Protein AF-A0A925M571-F1 (afdb_monomer)

Radius of gyration: 32.22 Å; Cα contacts (8 Å, |Δi|>4): 352; chains: 1; bounding box: 108×72×98 Å

Structure (mmCIF, N/CA/C/O backbone):
data_AF-A0A925M571-F1
#
_entry.id   AF-A0A925M571-F1
#
loop_
_atom_site.group_PDB
_atom_site.id
_atom_site.type_symbol
_atom_site.label_atom_id
_atom_site.label_alt_id
_atom_site.label_comp_id
_atom_site.label_asym_id
_atom_site.label_entity_id
_atom_site.label_seq_id
_atom_site.pdbx_PDB_ins_code
_atom_site.Cartn_x
_atom_site.Cartn_y
_atom_site.Cartn_z
_atom_site.occupancy
_atom_site.B_iso_or_equiv
_atom_site.auth_seq_id
_atom_site.auth_comp_id
_atom_site.auth_asym_id
_atom_site.auth_atom_id
_atom_site.pdbx_PDB_model_num
ATOM 1 N N . MET A 1 1 ? -62.758 23.296 65.780 1.00 39.84 1 MET A N 1
ATOM 2 C CA . MET A 1 1 ? -61.300 23.558 65.790 1.00 39.84 1 MET A CA 1
ATOM 3 C C . MET A 1 1 ? -61.035 24.439 64.575 1.00 39.84 1 MET A C 1
ATOM 5 O O . MET A 1 1 ? -61.397 24.004 63.494 1.00 39.84 1 MET A O 1
ATOM 9 N N . ARG A 1 2 ? -60.870 25.764 64.746 1.00 38.25 2 ARG A N 1
ATOM 10 C CA . ARG A 1 2 ? -59.582 26.498 64.903 1.00 38.25 2 ARG A CA 1
ATOM 11 C C . ARG A 1 2 ? -58.605 26.182 63.759 1.00 38.25 2 ARG A C 1
ATOM 13 O O . ARG A 1 2 ? -58.394 25.007 63.513 1.00 38.25 2 ARG A O 1
ATOM 20 N N . GLU A 1 3 ? -57.915 27.096 63.084 1.00 39.59 3 GLU A N 1
ATOM 21 C CA . GLU A 1 3 ? -57.846 28.565 62.997 1.00 39.59 3 GLU A CA 1
ATOM 22 C C . GLU A 1 3 ? -56.820 28.871 61.869 1.00 39.59 3 GLU A C 1
ATOM 24 O O . GLU A 1 3 ? -56.147 27.968 61.374 1.00 39.59 3 GLU A O 1
ATOM 29 N N . SER A 1 4 ? -56.743 30.128 61.446 1.00 46.09 4 SER A N 1
ATOM 30 C CA . SER A 1 4 ? -56.110 30.691 60.238 1.00 46.09 4 SER A CA 1
ATOM 31 C C . SER A 1 4 ? -54.576 30.892 60.283 1.00 46.09 4 SER A C 1
ATOM 33 O O . SER A 1 4 ? -54.045 31.078 61.370 1.00 46.09 4 SER A O 1
ATOM 35 N N . ALA A 1 5 ? -53.913 30.997 59.109 1.00 41.88 5 ALA A N 1
ATOM 36 C CA . ALA A 1 5 ? -52.842 31.969 58.717 1.00 41.88 5 ALA A CA 1
ATOM 37 C C . ALA A 1 5 ? -52.109 31.486 57.425 1.00 41.88 5 ALA A C 1
ATOM 39 O O . ALA A 1 5 ? -51.649 30.353 57.389 1.00 41.88 5 ALA A O 1
ATOM 40 N N . ILE A 1 6 ? -52.173 32.163 56.258 1.00 40.22 6 ILE A N 1
ATOM 41 C CA . ILE A 1 6 ? -51.336 33.299 55.758 1.00 40.22 6 ILE A CA 1
ATOM 42 C C . ILE A 1 6 ? -49.824 32.950 55.745 1.00 40.22 6 ILE A C 1
ATOM 44 O O . ILE A 1 6 ? -49.303 32.614 56.793 1.00 40.22 6 ILE A O 1
ATOM 48 N N . GLY A 1 7 ? -49.008 33.049 54.682 1.00 34.16 7 GLY A N 1
ATOM 49 C CA . GLY A 1 7 ? -49.133 33.473 53.280 1.00 34.16 7 GLY A CA 1
ATOM 50 C C . GLY A 1 7 ? -47.727 33.661 52.638 1.00 34.16 7 GLY A C 1
ATOM 51 O O . GLY A 1 7 ? -46.806 34.042 53.347 1.00 34.16 7 GLY A O 1
ATOM 52 N N . LYS A 1 8 ? -47.616 33.408 51.315 1.00 37.75 8 LYS A N 1
ATOM 53 C CA . LYS A 1 8 ? -46.764 34.039 50.253 1.00 37.75 8 LYS A CA 1
ATOM 54 C C . LYS A 1 8 ? -45.222 34.145 50.432 1.00 37.75 8 LYS A C 1
ATOM 56 O O . LYS A 1 8 ? -44.756 34.823 51.331 1.00 37.75 8 LYS A O 1
ATOM 61 N N . THR A 1 9 ? -44.398 33.393 49.679 1.00 37.84 9 THR A N 1
ATOM 62 C CA . THR A 1 9 ? -43.793 33.617 48.320 1.00 37.84 9 THR A CA 1
ATOM 63 C C . THR A 1 9 ? -42.698 34.704 48.196 1.00 37.84 9 THR A C 1
ATOM 65 O O . THR A 1 9 ? -42.976 35.857 48.497 1.00 37.84 9 THR A O 1
ATOM 68 N N . GLU A 1 10 ? -41.520 34.263 47.696 1.00 36.28 10 GLU A N 1
ATOM 69 C CA . GLU A 1 10 ? -40.351 34.879 46.977 1.00 36.28 10 GLU A CA 1
ATOM 70 C C . GLU A 1 10 ? -40.492 36.312 46.375 1.00 36.28 10 GLU A C 1
ATOM 72 O O . GLU A 1 10 ? -41.642 36.720 46.207 1.00 36.28 10 GLU A O 1
ATOM 77 N N . PRO A 1 11 ? -39.422 37.074 45.945 1.00 47.38 11 PRO A N 1
ATOM 78 C CA . PRO A 1 11 ? -38.195 36.623 45.220 1.00 47.38 11 PRO A CA 1
ATOM 79 C C . PRO A 1 11 ? -36.867 37.478 45.281 1.00 47.38 11 PRO A C 1
ATOM 81 O O . PRO A 1 11 ? -36.791 38.537 45.889 1.00 47.38 11 PRO A O 1
ATOM 84 N N . GLN A 1 12 ? -35.831 36.974 44.572 1.00 35.06 12 GLN A N 1
ATOM 85 C CA . GLN A 1 12 ? -34.768 37.607 43.727 1.00 35.06 12 GLN A CA 1
ATOM 86 C C . GLN A 1 12 ? -33.816 38.772 44.160 1.00 35.06 12 GLN A C 1
ATOM 88 O O . GLN A 1 12 ? -34.196 39.930 44.237 1.00 35.06 12 GLN A O 1
ATOM 93 N N . SER A 1 13 ? -32.507 38.439 44.099 1.00 34.97 13 SER A N 1
ATOM 94 C CA . SER A 1 13 ? -31.332 39.100 43.453 1.00 34.97 13 SER A CA 1
ATOM 95 C C . SER A 1 13 ? -30.719 40.457 43.905 1.00 34.97 13 SER A C 1
ATOM 97 O O . SER A 1 13 ? -31.398 41.476 43.938 1.00 34.97 13 SER A O 1
ATOM 99 N N . ARG A 1 14 ? -29.362 40.434 43.941 1.00 33.69 14 ARG A N 1
ATOM 100 C CA . ARG A 1 14 ? -28.319 41.441 43.568 1.00 33.69 14 ARG A CA 1
ATOM 101 C C . ARG A 1 14 ? -27.518 42.216 44.651 1.00 33.69 14 ARG A C 1
ATOM 103 O O . ARG A 1 14 ? -28.065 43.049 45.355 1.00 33.69 14 ARG A O 1
ATOM 110 N N . ARG A 1 15 ? -26.183 42.055 44.498 1.00 33.78 15 ARG A N 1
ATOM 111 C CA . ARG A 1 15 ? -25.007 42.952 44.692 1.00 33.78 15 ARG A CA 1
ATOM 112 C C . ARG A 1 15 ? -24.352 43.141 46.075 1.00 33.78 15 ARG A C 1
ATOM 114 O O . ARG A 1 15 ? -24.968 43.656 46.994 1.00 33.78 15 ARG A O 1
ATOM 121 N N . ASP A 1 16 ? -23.062 42.766 46.076 1.00 30.36 16 ASP A N 1
ATOM 122 C CA . ASP A 1 16 ? -21.826 43.473 46.480 1.00 30.36 16 ASP A CA 1
ATOM 123 C C . ASP A 1 16 ? -21.723 44.163 47.851 1.00 30.36 16 ASP A C 1
ATOM 125 O O . ASP A 1 16 ? -22.580 44.966 48.197 1.00 30.36 16 ASP A O 1
ATOM 129 N N . VAL A 1 17 ? -20.600 43.922 48.561 1.00 31.92 17 VAL A N 1
ATOM 130 C CA . VAL A 1 17 ? -19.660 44.936 49.115 1.00 31.92 17 VAL A CA 1
ATOM 131 C C . VAL A 1 17 ? -18.515 44.268 49.926 1.00 31.92 17 VAL A C 1
ATOM 133 O O . VAL A 1 17 ? -18.754 43.479 50.832 1.00 31.92 17 VAL A O 1
ATOM 136 N N . GLU A 1 18 ? -17.284 44.605 49.512 1.00 29.23 18 GLU A N 1
ATOM 137 C CA . GLU A 1 18 ? -16.011 44.881 50.228 1.00 29.23 18 GLU A CA 1
ATOM 138 C C . GLU A 1 18 ? -15.495 44.037 51.415 1.00 29.23 18 GLU A C 1
ATOM 140 O O . GLU A 1 18 ? -16.144 43.904 52.442 1.00 29.23 18 GLU A O 1
ATOM 145 N N . HIS A 1 19 ? -14.199 43.680 51.347 1.00 31.80 19 HIS A N 1
ATOM 146 C CA . HIS A 1 19 ? -13.253 43.830 52.468 1.00 31.80 19 HIS A CA 1
ATOM 147 C C . HIS A 1 19 ? -11.800 44.022 51.964 1.00 31.80 19 HIS A C 1
ATOM 149 O O . HIS A 1 19 ? -11.283 43.215 51.193 1.00 31.80 19 HIS A O 1
ATOM 155 N N . GLN A 1 20 ? -11.147 45.097 52.427 1.00 27.12 20 GLN A N 1
ATOM 156 C CA . GLN A 1 20 ? -9.711 45.411 52.302 1.00 27.12 20 GLN A CA 1
ATOM 157 C C . GLN A 1 20 ? -8.980 45.202 53.647 1.00 27.12 20 GLN A C 1
ATOM 159 O O . GLN A 1 20 ? -9.559 45.517 54.684 1.00 27.12 20 GLN A O 1
ATOM 164 N N . ALA A 1 21 ? -7.708 44.763 53.600 1.00 26.81 21 ALA A N 1
ATOM 165 C CA . ALA A 1 21 ? -6.535 45.191 54.414 1.00 26.81 21 ALA A CA 1
ATOM 166 C C . ALA A 1 21 ? -5.340 44.234 54.121 1.00 26.81 21 ALA A C 1
ATOM 168 O O . ALA A 1 21 ? -5.458 43.040 54.368 1.00 26.81 21 ALA A O 1
ATOM 169 N N . LEU A 1 22 ? -4.300 44.597 53.349 1.00 25.02 22 LEU A N 1
ATOM 170 C CA . LEU A 1 22 ? -3.050 45.332 53.674 1.00 25.02 22 LEU A CA 1
ATOM 171 C C . LEU A 1 22 ? -2.128 44.684 54.733 1.00 25.02 22 LEU A C 1
ATOM 173 O O . LEU A 1 22 ? -2.463 44.726 55.906 1.00 25.02 22 LEU A O 1
ATOM 177 N N . PHE A 1 23 ? -0.942 44.198 54.312 1.00 25.83 23 PHE A N 1
ATOM 178 C CA . PHE A 1 23 ? 0.404 44.576 54.810 1.00 25.83 23 PHE A CA 1
ATOM 179 C C . PHE A 1 23 ? 1.522 44.078 53.851 1.00 25.83 23 PHE A C 1
ATOM 181 O O . PHE A 1 23 ? 1.427 42.995 53.280 1.00 25.83 23 PHE A O 1
ATOM 188 N N . ALA A 1 24 ? 2.538 44.930 53.653 1.00 24.62 24 ALA A N 1
ATOM 189 C CA . ALA A 1 24 ? 3.720 44.820 52.774 1.00 24.62 24 ALA A CA 1
ATOM 190 C C . ALA A 1 24 ? 4.805 43.859 53.349 1.00 24.62 24 ALA A C 1
ATOM 192 O O . ALA A 1 24 ? 4.670 43.456 54.497 1.00 24.62 24 ALA A O 1
ATOM 193 N N . THR A 1 25 ? 5.862 43.399 52.649 1.00 26.30 25 THR A N 1
ATOM 194 C CA . THR A 1 25 ? 7.007 44.176 52.107 1.00 26.30 25 THR A CA 1
ATOM 195 C C . THR A 1 25 ? 7.941 43.383 51.155 1.00 26.30 25 THR A C 1
ATOM 197 O O . THR A 1 25 ? 8.266 42.232 51.423 1.00 26.30 25 THR A O 1
ATOM 200 N N . GLU A 1 26 ? 8.443 44.114 50.145 1.00 28.77 26 GLU A N 1
ATOM 201 C CA . GLU A 1 26 ? 9.814 44.174 49.571 1.00 28.77 26 GLU A CA 1
ATOM 202 C C . GLU A 1 26 ? 10.432 43.133 48.593 1.00 28.77 26 GLU A C 1
ATOM 204 O O . GLU A 1 26 ? 10.766 42.006 48.935 1.00 28.77 26 GLU A O 1
ATOM 209 N N . ASN A 1 27 ? 10.729 43.683 47.397 1.00 25.38 27 ASN A N 1
ATOM 210 C CA . ASN A 1 27 ? 11.965 43.665 46.586 1.00 25.38 27 ASN A CA 1
ATOM 211 C C . ASN A 1 27 ? 12.566 42.358 46.027 1.00 25.38 27 ASN A C 1
ATOM 213 O O . ASN A 1 27 ? 13.274 41.635 46.715 1.00 25.38 27 ASN A O 1
ATOM 217 N N . SER A 1 28 ? 12.537 42.231 44.690 1.00 26.72 28 SER A N 1
ATOM 218 C CA . SER A 1 28 ? 13.762 42.320 43.868 1.00 26.72 28 SER A CA 1
ATOM 219 C C . SER A 1 28 ? 13.435 42.470 42.373 1.00 26.72 28 SER A C 1
ATOM 221 O O . SER A 1 28 ? 12.604 41.763 41.811 1.00 26.72 28 SER A O 1
ATOM 223 N N . THR A 1 29 ? 14.099 43.438 41.753 1.00 26.00 29 THR A N 1
ATOM 224 C CA . THR A 1 29 ? 14.045 43.883 40.355 1.00 26.00 29 THR A CA 1
ATOM 225 C C . THR A 1 29 ? 15.030 43.129 39.452 1.00 26.00 29 THR A C 1
ATOM 227 O O . THR A 1 29 ? 16.204 43.061 39.805 1.00 26.00 29 THR A O 1
ATOM 230 N N . PHE A 1 30 ? 14.632 42.760 38.224 1.00 25.19 30 PHE A N 1
ATOM 231 C CA . PHE A 1 30 ? 15.483 42.942 37.032 1.00 25.19 30 PHE A CA 1
ATOM 232 C C . PHE A 1 30 ? 14.661 43.005 35.726 1.00 25.19 30 PHE A C 1
ATOM 234 O O . PHE A 1 30 ? 13.619 42.368 35.608 1.00 25.19 30 PHE A O 1
ATOM 241 N N . ARG A 1 31 ? 15.113 43.855 34.791 1.00 29.22 31 ARG A N 1
ATOM 242 C CA . ARG A 1 31 ? 14.428 44.364 33.581 1.00 29.22 31 ARG A CA 1
ATOM 243 C C . ARG A 1 31 ? 14.475 43.410 32.368 1.00 29.22 31 ARG A C 1
ATOM 245 O O . ARG A 1 31 ? 15.413 42.622 32.283 1.00 29.22 31 ARG A O 1
ATOM 252 N N . PRO A 1 32 ? 13.573 43.580 31.376 1.00 28.73 32 PRO A N 1
ATOM 253 C CA . PRO A 1 32 ? 13.743 43.087 30.010 1.00 28.73 32 PRO A CA 1
ATOM 254 C C . PRO A 1 32 ? 14.393 44.155 29.103 1.00 28.73 32 PRO A C 1
ATOM 256 O O . PRO A 1 32 ? 14.151 45.351 29.277 1.00 28.73 32 PRO A O 1
ATOM 259 N N . GLU A 1 33 ? 15.181 43.735 28.113 1.00 28.19 33 GLU A N 1
ATOM 260 C CA . GLU A 1 33 ? 15.599 44.590 26.994 1.00 28.19 33 GLU A CA 1
ATOM 261 C C . GLU A 1 33 ? 14.744 44.288 25.757 1.00 28.19 33 GLU A C 1
ATOM 263 O O . GLU A 1 33 ? 14.745 43.174 25.239 1.00 28.19 33 GLU A O 1
ATOM 268 N N . ASN A 1 34 ? 14.029 45.317 25.295 1.00 27.95 34 ASN A N 1
ATOM 269 C CA . ASN A 1 34 ? 13.543 45.446 23.925 1.00 27.95 34 ASN A CA 1
ATOM 270 C C . ASN A 1 34 ? 14.630 46.124 23.083 1.00 27.95 34 ASN A C 1
ATOM 272 O O . ASN A 1 34 ? 15.260 47.079 23.541 1.00 27.95 34 ASN A O 1
ATOM 276 N N . SER A 1 35 ? 14.746 45.731 21.816 1.00 29.11 35 SER A N 1
ATOM 277 C CA . SER A 1 35 ? 15.162 46.659 20.762 1.00 29.11 35 SER A CA 1
ATOM 278 C C . SER A 1 35 ? 14.268 46.480 19.536 1.00 29.11 35 SER A C 1
ATOM 280 O O . SER A 1 35 ? 14.008 45.365 19.085 1.00 29.11 35 SER A O 1
ATOM 282 N N . ASP A 1 36 ? 13.746 47.614 19.077 1.00 27.56 36 ASP A N 1
ATOM 283 C CA . ASP A 1 36 ? 12.800 47.784 17.983 1.00 27.56 36 ASP A CA 1
ATOM 284 C C . ASP A 1 36 ? 13.479 47.765 16.599 1.00 27.56 36 ASP A C 1
ATOM 286 O O . ASP A 1 36 ? 14.525 48.373 16.388 1.00 27.56 36 ASP A O 1
ATOM 290 N N . ILE A 1 37 ? 12.802 47.097 15.661 1.00 29.47 37 ILE A N 1
ATOM 291 C CA . ILE A 1 37 ? 12.373 47.556 14.324 1.00 29.47 37 ILE A CA 1
ATOM 292 C C . ILE A 1 37 ? 13.387 48.288 13.417 1.00 29.47 37 ILE A C 1
ATOM 294 O O . ILE A 1 37 ? 13.704 49.459 13.607 1.00 29.47 37 ILE A O 1
ATOM 298 N N . ALA A 1 38 ? 13.639 47.684 12.248 1.00 25.64 38 ALA A N 1
ATOM 299 C CA . ALA A 1 38 ? 13.643 48.404 10.971 1.00 25.64 38 ALA A CA 1
ATOM 300 C C . ALA A 1 38 ? 13.113 47.505 9.837 1.00 25.64 38 ALA A C 1
ATOM 302 O O . ALA A 1 38 ? 13.624 46.417 9.586 1.00 25.64 38 ALA A O 1
ATOM 303 N N . ALA A 1 39 ? 12.066 47.978 9.160 1.00 29.05 39 ALA A N 1
ATOM 304 C CA . ALA A 1 39 ? 11.480 47.379 7.967 1.00 29.05 39 ALA A CA 1
ATOM 305 C C . ALA A 1 39 ? 12.346 47.636 6.725 1.00 29.05 39 ALA A C 1
ATOM 307 O O . ALA A 1 39 ? 12.857 48.744 6.586 1.00 29.05 39 ALA A O 1
ATOM 308 N N . HIS A 1 40 ? 12.402 46.686 5.783 1.00 27.08 40 HIS A N 1
ATOM 309 C CA . HIS A 1 40 ? 12.484 46.954 4.339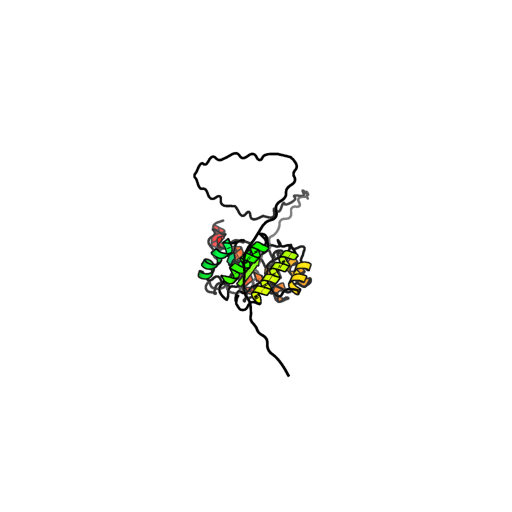 1.00 27.08 40 HIS A CA 1
ATOM 310 C C . HIS A 1 40 ? 11.883 45.791 3.532 1.00 27.08 40 HIS A C 1
ATOM 312 O O . HIS A 1 40 ? 11.980 44.626 3.903 1.00 27.08 40 HIS A O 1
ATOM 318 N N . ASN A 1 41 ? 11.200 46.167 2.455 1.00 27.30 41 ASN A N 1
ATOM 319 C CA . ASN A 1 41 ? 10.283 45.369 1.648 1.00 27.30 41 ASN A CA 1
ATOM 320 C C . ASN A 1 41 ? 10.985 44.750 0.418 1.00 27.30 41 ASN A C 1
ATOM 322 O O . ASN A 1 41 ? 11.988 45.282 -0.052 1.00 27.30 41 ASN A O 1
ATOM 326 N N . SER A 1 42 ? 10.341 43.731 -0.168 1.00 27.20 42 SER A N 1
ATOM 327 C CA . SER A 1 42 ? 10.482 43.196 -1.544 1.00 27.20 42 SER A CA 1
ATOM 328 C C . SER A 1 42 ? 11.751 42.409 -1.933 1.00 27.20 42 SER A C 1
ATOM 330 O O . SER A 1 42 ? 12.816 42.975 -2.140 1.00 27.20 42 SER A O 1
ATOM 332 N N . ASN A 1 43 ? 11.630 41.098 -2.174 1.00 25.50 43 ASN A N 1
ATOM 333 C CA . ASN A 1 43 ? 11.318 40.530 -3.498 1.00 25.50 43 ASN A CA 1
ATOM 334 C C . ASN A 1 43 ? 11.322 38.993 -3.456 1.00 25.50 43 ASN A C 1
ATOM 336 O O . ASN A 1 43 ? 12.136 38.373 -2.779 1.00 25.50 43 ASN A O 1
ATOM 340 N N . GLY A 1 44 ? 10.376 38.393 -4.180 1.00 28.94 44 GLY A N 1
ATOM 341 C CA . GLY A 1 44 ? 10.155 36.954 -4.218 1.00 28.94 44 GLY A CA 1
ATOM 342 C C . GLY A 1 44 ? 11.264 36.153 -4.900 1.00 28.94 44 GLY A C 1
ATOM 343 O O . GLY A 1 44 ? 11.828 36.563 -5.910 1.00 28.94 44 GLY A O 1
ATOM 344 N N . ALA A 1 45 ? 11.483 34.957 -4.368 1.00 25.12 45 ALA A N 1
ATOM 345 C CA . ALA A 1 45 ? 11.862 33.763 -5.108 1.00 25.12 45 ALA A CA 1
ATOM 346 C C . ALA A 1 45 ? 11.431 32.572 -4.244 1.00 25.12 45 ALA A C 1
ATOM 348 O O . ALA A 1 45 ? 11.989 32.341 -3.173 1.00 25.12 45 ALA A O 1
ATOM 349 N N . ALA A 1 46 ? 10.387 31.863 -4.674 1.00 27.45 46 ALA A N 1
ATOM 350 C CA . ALA A 1 46 ? 10.016 30.588 -4.081 1.00 27.45 46 ALA A CA 1
ATOM 351 C C . ALA A 1 46 ? 11.177 29.613 -4.315 1.00 27.45 46 ALA A C 1
ATOM 353 O O . ALA A 1 46 ? 11.473 29.254 -5.454 1.00 27.45 46 ALA A O 1
ATOM 354 N N . GLN A 1 47 ? 11.872 29.242 -3.243 1.00 24.98 47 GLN A N 1
ATOM 355 C CA . GLN A 1 47 ? 12.827 28.146 -3.270 1.00 24.98 47 GLN A CA 1
ATOM 356 C C . GLN A 1 47 ? 12.029 26.843 -3.295 1.00 24.98 47 GLN A C 1
ATOM 358 O O . GLN A 1 47 ? 11.341 26.513 -2.331 1.00 24.98 47 GLN A O 1
ATOM 363 N N . SER A 1 48 ? 12.103 26.130 -4.421 1.00 26.38 48 SER A N 1
ATOM 364 C CA . SER A 1 48 ? 11.732 24.720 -4.504 1.00 26.38 48 SER A CA 1
ATOM 365 C C . SER A 1 48 ? 12.516 23.947 -3.449 1.00 26.38 48 SER A C 1
ATOM 367 O O . SER A 1 48 ? 13.745 23.925 -3.478 1.00 26.38 48 SER A O 1
ATOM 369 N N . SER A 1 49 ? 11.812 23.333 -2.504 1.00 28.75 49 SER A N 1
ATOM 370 C CA . SER A 1 49 ? 12.390 22.357 -1.593 1.00 28.75 49 SER A CA 1
ATOM 371 C C . SER A 1 49 ? 12.519 21.020 -2.321 1.00 28.75 49 SER A C 1
ATOM 373 O O . SER A 1 49 ? 11.532 20.337 -2.592 1.00 28.75 49 SER A O 1
ATOM 375 N N . ASP A 1 50 ? 13.759 20.666 -2.650 1.00 25.55 50 ASP A N 1
ATOM 376 C CA . ASP A 1 50 ? 14.148 19.367 -3.188 1.00 25.55 50 ASP A CA 1
ATOM 377 C C . ASP A 1 50 ? 13.755 18.239 -2.218 1.00 25.55 50 ASP A C 1
ATOM 379 O O . ASP A 1 50 ? 14.297 18.112 -1.117 1.00 25.55 50 ASP A O 1
ATOM 383 N N . ILE A 1 51 ? 12.820 17.384 -2.636 1.00 30.70 51 ILE A N 1
ATOM 384 C CA . ILE A 1 51 ? 12.571 16.090 -1.997 1.00 30.70 51 ILE A CA 1
ATOM 385 C C . ILE A 1 51 ? 13.680 15.149 -2.473 1.00 30.70 51 ILE A C 1
ATOM 387 O O . ILE A 1 51 ? 13.611 14.564 -3.552 1.00 30.70 51 ILE A O 1
ATOM 391 N N . ALA A 1 52 ? 14.737 15.030 -1.673 1.00 26.84 52 ALA A N 1
ATOM 392 C CA . ALA A 1 52 ? 15.816 14.088 -1.922 1.00 26.84 52 ALA A CA 1
ATOM 393 C C . ALA A 1 52 ? 15.312 12.643 -1.763 1.00 26.84 52 ALA A C 1
ATOM 395 O O . ALA A 1 52 ? 15.011 12.187 -0.658 1.00 26.84 52 ALA A O 1
ATOM 396 N N . ALA A 1 53 ? 15.265 11.905 -2.874 1.00 28.77 53 ALA A N 1
ATOM 397 C CA . ALA A 1 53 ? 15.229 10.451 -2.865 1.00 28.77 53 ALA A CA 1
ATOM 398 C C . ALA A 1 53 ? 16.502 9.939 -2.170 1.00 28.77 53 ALA A C 1
ATOM 400 O O . ALA A 1 53 ? 17.615 10.107 -2.675 1.00 28.77 53 ALA A O 1
ATOM 401 N N . GLN A 1 54 ? 16.355 9.355 -0.982 1.00 29.20 54 GLN A N 1
ATOM 402 C CA . GLN A 1 54 ? 17.464 8.724 -0.273 1.00 29.20 54 GLN A CA 1
ATOM 403 C C . GLN A 1 54 ? 17.854 7.435 -1.008 1.00 29.20 54 GLN A C 1
ATOM 405 O O . GLN A 1 54 ? 17.291 6.367 -0.788 1.00 29.20 54 GLN A O 1
ATOM 410 N N . ASN A 1 55 ? 18.818 7.558 -1.920 1.00 30.56 55 ASN A N 1
ATOM 411 C CA . ASN A 1 55 ? 19.432 6.438 -2.620 1.00 30.56 55 ASN A CA 1
ATOM 412 C C . ASN A 1 55 ? 20.409 5.695 -1.698 1.00 30.56 55 ASN A C 1
ATOM 414 O O . ASN A 1 55 ? 21.399 6.255 -1.216 1.00 30.56 55 ASN A O 1
ATOM 418 N N . LEU A 1 56 ? 20.161 4.398 -1.511 1.00 28.75 56 LEU A N 1
ATOM 419 C CA . LEU A 1 56 ? 21.103 3.446 -0.928 1.00 28.75 56 LEU A CA 1
ATOM 420 C C . LEU A 1 56 ? 22.352 3.367 -1.817 1.00 28.75 56 LEU A C 1
ATOM 422 O O . LEU A 1 56 ? 22.330 2.826 -2.920 1.00 28.75 56 LEU A O 1
ATOM 426 N N . THR A 1 57 ? 23.461 3.923 -1.333 1.00 25.28 57 THR A N 1
ATOM 427 C CA . THR A 1 57 ? 24.759 3.852 -2.015 1.00 25.28 57 THR A CA 1
ATOM 428 C C . THR A 1 57 ? 25.349 2.448 -1.856 1.00 25.28 57 THR A C 1
ATOM 430 O O 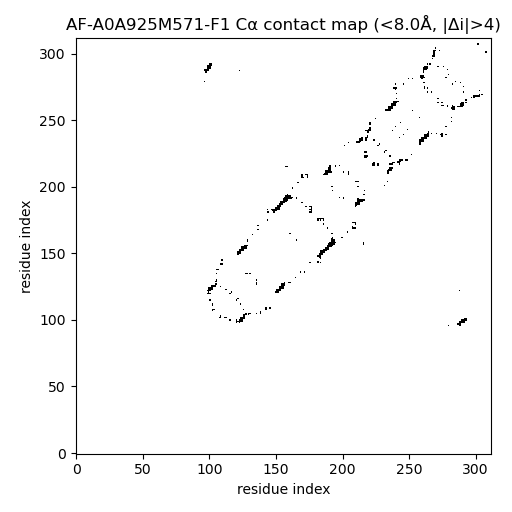. THR A 1 57 ? 25.879 2.110 -0.799 1.00 25.28 57 THR A O 1
ATOM 433 N N . PHE A 1 58 ? 25.300 1.626 -2.905 1.00 26.31 58 PHE A N 1
ATOM 434 C CA . PHE A 1 58 ? 26.051 0.369 -2.968 1.00 26.31 58 PHE A CA 1
ATOM 435 C C . PHE A 1 58 ? 27.519 0.668 -3.325 1.00 26.31 58 PHE A C 1
ATOM 437 O O . PHE A 1 58 ? 27.816 1.145 -4.420 1.00 26.31 58 PHE A O 1
ATOM 444 N N . ARG A 1 59 ? 28.458 0.398 -2.408 1.00 25.23 59 ARG A N 1
ATOM 445 C CA . ARG A 1 59 ? 29.906 0.398 -2.693 1.00 25.23 59 ARG A CA 1
ATOM 446 C C . ARG A 1 59 ? 30.369 -1.030 -3.009 1.00 25.23 59 ARG A C 1
ATOM 448 O O . ARG A 1 59 ? 30.244 -1.883 -2.132 1.00 25.23 59 ARG A O 1
ATOM 455 N N . PRO A 1 60 ? 30.968 -1.311 -4.179 1.00 26.45 60 PRO A N 1
ATOM 456 C CA . PRO A 1 60 ? 31.665 -2.571 -4.392 1.00 26.45 60 PRO A CA 1
ATOM 457 C C . PRO A 1 60 ? 33.042 -2.529 -3.712 1.00 26.45 60 PRO A C 1
ATOM 459 O O . PRO A 1 60 ? 33.841 -1.619 -3.938 1.00 26.45 60 PRO A O 1
ATOM 462 N N . GLN A 1 61 ? 33.316 -3.516 -2.857 1.00 28.50 61 GLN A N 1
ATOM 463 C CA . GLN A 1 61 ? 34.659 -3.790 -2.352 1.00 28.50 61 GLN A CA 1
ATOM 464 C C . GLN A 1 61 ? 35.441 -4.566 -3.420 1.00 28.50 61 GLN A C 1
ATOM 466 O O . GLN A 1 61 ? 35.077 -5.686 -3.767 1.00 28.50 61 GLN A O 1
ATOM 471 N N . ASN A 1 62 ? 36.527 -3.976 -3.923 1.00 26.98 62 ASN A N 1
ATOM 472 C CA . ASN A 1 62 ? 37.506 -4.677 -4.750 1.00 26.98 62 ASN A CA 1
ATOM 473 C C . ASN A 1 62 ? 38.456 -5.473 -3.849 1.00 26.98 62 ASN A C 1
ATOM 475 O O . ASN A 1 62 ? 39.222 -4.886 -3.085 1.00 26.98 62 ASN A O 1
ATOM 479 N N . SER A 1 63 ? 38.456 -6.798 -3.980 1.00 32.09 63 SER A N 1
ATOM 480 C CA . SER A 1 63 ? 39.542 -7.657 -3.513 1.00 32.09 63 SER A CA 1
ATOM 481 C C . SER A 1 63 ? 40.377 -8.111 -4.715 1.00 32.09 63 SER A C 1
ATOM 483 O O . SER A 1 63 ? 39.913 -8.811 -5.611 1.00 32.09 63 SER A O 1
ATOM 485 N N . ASN A 1 64 ? 41.636 -7.667 -4.741 1.00 28.38 64 ASN A N 1
ATOM 486 C CA . ASN A 1 64 ? 42.645 -8.109 -5.699 1.00 28.38 64 ASN A CA 1
ATOM 487 C C . ASN A 1 64 ? 43.089 -9.537 -5.358 1.00 28.38 64 ASN A C 1
ATOM 489 O O . ASN A 1 64 ? 43.744 -9.754 -4.340 1.00 28.38 64 ASN A O 1
ATOM 493 N N . GLY A 1 65 ? 42.784 -10.491 -6.236 1.00 28.34 65 GLY A N 1
ATOM 494 C CA . GLY A 1 65 ? 43.331 -11.845 -6.210 1.00 28.34 65 GLY A CA 1
ATOM 495 C C . GLY A 1 65 ? 43.807 -12.234 -7.605 1.00 28.34 65 GLY A C 1
ATOM 496 O O . GLY A 1 65 ? 42.999 -12.506 -8.487 1.00 28.34 65 GLY A O 1
ATOM 497 N N . ALA A 1 66 ? 45.123 -12.222 -7.812 1.00 28.83 66 ALA A N 1
ATOM 498 C CA . ALA A 1 66 ? 45.762 -12.663 -9.044 1.00 28.83 66 ALA A CA 1
ATOM 499 C C . ALA A 1 66 ? 45.627 -14.185 -9.205 1.00 28.83 66 ALA A C 1
ATOM 501 O O . ALA A 1 66 ? 46.053 -14.930 -8.324 1.00 28.83 66 ALA A O 1
ATOM 502 N N . VAL A 1 67 ? 45.099 -14.650 -10.343 1.00 33.66 67 VAL A N 1
ATOM 503 C CA . VAL A 1 67 ? 45.183 -16.059 -10.756 1.00 33.66 67 VAL A CA 1
ATOM 504 C C . VAL A 1 67 ? 45.506 -16.141 -12.248 1.00 33.66 67 VAL A C 1
ATOM 506 O O . VAL A 1 67 ? 45.078 -15.325 -13.060 1.00 33.66 67 VAL A O 1
ATOM 509 N N . GLN A 1 68 ? 46.369 -17.104 -12.546 1.00 29.75 68 GLN A N 1
ATOM 510 C CA . GLN A 1 68 ? 47.215 -17.257 -13.718 1.00 29.75 68 GLN A CA 1
ATOM 511 C C . GLN A 1 68 ? 46.457 -17.541 -15.025 1.00 29.75 68 GLN A C 1
ATOM 513 O O . GLN A 1 68 ? 45.441 -18.231 -15.058 1.00 29.75 68 GLN A O 1
ATOM 518 N N . SER A 1 69 ? 47.034 -17.031 -16.115 1.00 29.55 69 SER A N 1
ATOM 519 C CA . SER A 1 69 ? 46.628 -17.251 -17.503 1.00 29.55 69 SER A CA 1
ATOM 520 C C . SER A 1 69 ? 46.745 -18.728 -17.896 1.00 29.55 69 SER A C 1
ATOM 522 O O . SER A 1 69 ? 47.832 -19.303 -17.834 1.00 29.55 69 SER A O 1
ATOM 524 N N . SER A 1 70 ? 45.640 -19.327 -18.348 1.00 29.53 70 SER A N 1
ATOM 525 C CA . SER A 1 70 ? 45.659 -20.553 -19.148 1.00 29.53 70 SER A CA 1
ATOM 526 C C . SER A 1 70 ? 44.802 -20.356 -20.398 1.00 29.53 70 SER A C 1
ATOM 528 O O . SER A 1 70 ? 43.635 -19.969 -20.351 1.00 29.53 70 SER A O 1
ATOM 530 N N . THR A 1 71 ? 45.437 -20.543 -21.548 1.00 35.25 71 THR A N 1
ATOM 531 C CA . THR A 1 71 ? 44.893 -20.328 -22.886 1.00 35.25 71 THR A CA 1
ATOM 532 C C . THR A 1 71 ? 43.978 -21.491 -23.269 1.00 35.25 71 THR A C 1
ATOM 534 O O . THR A 1 71 ? 44.448 -22.550 -23.676 1.00 35.25 71 THR A O 1
ATOM 537 N N . LEU A 1 72 ? 42.662 -21.289 -23.192 1.00 33.09 72 LEU A N 1
ATOM 538 C CA . LEU A 1 72 ? 41.663 -22.181 -23.784 1.00 33.09 72 LEU A CA 1
ATOM 539 C C . LEU A 1 72 ? 40.710 -21.354 -24.655 1.00 33.09 72 LEU A C 1
ATOM 541 O O . LEU A 1 72 ? 40.001 -20.476 -24.170 1.00 33.09 72 LEU A O 1
ATOM 545 N N . ARG A 1 73 ? 40.718 -21.616 -25.969 1.00 35.88 73 ARG A N 1
ATOM 546 C CA . ARG A 1 73 ? 39.742 -21.061 -26.922 1.00 35.88 73 ARG A CA 1
ATOM 547 C C . ARG A 1 73 ? 38.337 -21.566 -26.562 1.00 35.88 73 ARG A C 1
ATOM 549 O O . ARG A 1 73 ? 38.153 -22.783 -26.565 1.00 35.88 73 ARG A O 1
ATOM 556 N N . PRO A 1 74 ? 37.325 -20.701 -26.376 1.00 33.66 74 PRO A N 1
ATOM 557 C CA . PRO A 1 74 ? 35.944 -21.152 -26.359 1.00 33.66 74 PRO A CA 1
ATOM 558 C C . PRO A 1 74 ? 35.473 -21.396 -27.798 1.00 33.66 74 PRO A C 1
ATOM 560 O O . PRO A 1 74 ? 35.458 -20.492 -28.632 1.00 33.66 74 PRO A O 1
ATOM 563 N N . GLN A 1 75 ? 35.085 -22.634 -28.100 1.00 33.75 75 GLN A N 1
ATOM 564 C CA . GLN A 1 75 ? 34.211 -22.917 -29.234 1.00 33.75 75 GLN A CA 1
ATOM 565 C C . GLN A 1 75 ? 32.786 -22.549 -28.808 1.00 33.75 75 GLN A C 1
ATOM 567 O O . GLN A 1 75 ? 32.276 -23.110 -27.843 1.00 33.75 75 GLN A O 1
ATOM 572 N N . HIS A 1 76 ? 32.150 -21.600 -29.494 1.00 37.25 76 HIS A N 1
ATOM 573 C CA . HIS A 1 76 ? 30.737 -21.285 -29.283 1.00 37.25 76 HIS A CA 1
ATOM 574 C C . HIS A 1 76 ? 29.865 -22.385 -29.912 1.00 37.25 76 HIS A C 1
ATOM 576 O O . HIS A 1 76 ? 29.895 -22.534 -31.138 1.00 37.25 76 HIS A O 1
ATOM 582 N N . PRO A 1 77 ? 29.050 -23.135 -29.149 1.00 34.41 77 PRO A N 1
ATOM 583 C CA . PRO A 1 77 ? 27.965 -23.887 -29.751 1.00 34.41 77 PRO A CA 1
ATOM 584 C C . PRO A 1 77 ? 26.879 -22.897 -30.190 1.00 34.41 77 PRO A C 1
ATOM 586 O O . PRO A 1 77 ? 26.469 -22.027 -29.422 1.00 34.41 77 PRO A O 1
ATOM 589 N N . LYS A 1 78 ? 26.419 -23.016 -31.442 1.00 35.91 78 LYS A N 1
ATOM 590 C CA . LYS A 1 78 ? 25.234 -22.303 -31.942 1.00 35.91 78 LYS A CA 1
ATOM 591 C C . LYS A 1 78 ? 24.054 -22.606 -31.014 1.00 35.91 78 LYS A C 1
ATOM 593 O O . LYS A 1 78 ? 23.551 -23.727 -31.015 1.00 35.91 78 LYS A O 1
ATOM 598 N N . LEU A 1 79 ? 23.616 -21.612 -30.246 1.00 33.44 79 LEU A N 1
ATOM 599 C CA . LEU A 1 79 ? 22.358 -21.666 -29.508 1.00 33.44 79 LEU A CA 1
ATOM 600 C C . LEU A 1 79 ? 21.215 -21.750 -30.527 1.00 33.44 79 LEU A C 1
ATOM 602 O O . LEU A 1 79 ? 21.027 -20.842 -31.337 1.00 33.44 79 LEU A O 1
ATOM 606 N N . GLN A 1 80 ? 20.484 -22.863 -30.519 1.00 33.22 80 GLN A N 1
ATOM 607 C CA . GLN A 1 80 ? 19.196 -22.958 -31.200 1.00 33.22 80 GLN A CA 1
ATOM 608 C C . GLN A 1 80 ? 18.163 -22.163 -30.386 1.00 33.22 80 GLN A C 1
ATOM 610 O O . GLN A 1 80 ? 18.178 -22.257 -29.156 1.00 33.22 80 GLN A O 1
ATOM 615 N N . PRO A 1 81 ? 17.282 -21.371 -31.022 1.00 32.12 81 PRO A N 1
ATOM 616 C CA . PRO A 1 81 ? 16.259 -20.639 -30.294 1.00 32.12 81 PRO A CA 1
ATOM 617 C C . PRO A 1 81 ? 15.284 -21.621 -29.637 1.00 32.12 81 PRO A C 1
ATOM 619 O O . PRO A 1 81 ? 14.714 -22.495 -30.289 1.00 32.12 81 PRO A O 1
ATOM 622 N N . LEU A 1 82 ? 15.125 -21.470 -28.323 1.00 29.64 82 LEU A N 1
ATOM 623 C CA . LEU A 1 82 ? 14.158 -22.197 -27.517 1.00 29.64 82 LEU A CA 1
ATOM 624 C C . LEU A 1 82 ? 12.756 -21.687 -27.882 1.00 29.64 82 LEU A C 1
ATOM 626 O O . LEU A 1 82 ? 12.408 -20.548 -27.574 1.00 29.64 82 LEU A O 1
ATOM 630 N N . SER A 1 83 ? 11.967 -22.512 -28.567 1.00 29.83 83 SER A N 1
ATOM 631 C CA . SER A 1 83 ? 10.578 -22.217 -28.918 1.00 29.83 83 SER A CA 1
ATOM 632 C C . SER A 1 83 ? 9.714 -22.178 -27.653 1.00 29.83 83 SER A C 1
ATOM 634 O O . SER A 1 83 ? 9.227 -23.210 -27.197 1.00 29.83 83 SER A O 1
ATOM 636 N N . THR A 1 84 ? 9.523 -21.001 -27.061 1.00 34.31 84 THR A N 1
ATOM 637 C CA . THR A 1 84 ? 8.460 -20.789 -26.073 1.00 34.31 84 THR A CA 1
ATOM 638 C C . THR A 1 84 ? 7.151 -20.490 -26.811 1.00 34.31 84 THR A C 1
ATOM 640 O O . THR A 1 84 ? 7.165 -19.794 -27.830 1.00 34.31 84 THR A O 1
ATOM 643 N N . PRO A 1 85 ? 5.998 -21.009 -26.355 1.00 31.30 85 PRO A N 1
ATOM 644 C CA . PRO A 1 85 ? 4.721 -20.629 -26.936 1.00 31.30 85 PRO A CA 1
ATOM 645 C C . PRO A 1 85 ? 4.468 -19.150 -26.619 1.00 31.30 85 PRO A C 1
ATOM 647 O O . PRO A 1 85 ? 4.171 -18.777 -25.483 1.00 31.30 85 PRO A O 1
ATOM 650 N N . HIS A 1 86 ? 4.622 -18.293 -27.629 1.00 33.03 86 HIS A N 1
ATOM 651 C CA . HIS A 1 86 ? 4.218 -16.896 -27.567 1.00 33.03 86 HIS A CA 1
ATOM 652 C C . HIS A 1 86 ? 2.706 -16.834 -27.336 1.00 33.03 86 HIS A C 1
ATOM 654 O O . HIS A 1 86 ? 1.915 -17.063 -28.248 1.00 33.03 86 HIS A O 1
ATOM 660 N N . SER A 1 87 ? 2.298 -16.493 -26.114 1.00 31.58 87 SER A N 1
ATOM 661 C CA . SER A 1 87 ? 0.976 -15.899 -25.918 1.00 31.58 87 SER A CA 1
ATOM 662 C C . SER A 1 87 ? 0.928 -14.592 -26.723 1.00 31.58 87 SER A C 1
ATOM 664 O O . SER A 1 87 ? 1.908 -13.836 -26.677 1.00 31.58 87 SER A O 1
ATOM 666 N N . PRO A 1 88 ? -0.144 -14.325 -27.491 1.00 30.64 88 PRO A N 1
ATOM 667 C CA . PRO A 1 88 ? -0.224 -13.133 -28.326 1.00 30.64 88 PRO A CA 1
ATOM 668 C C . PRO A 1 88 ? -0.068 -11.866 -27.479 1.00 30.64 88 PRO A C 1
ATOM 670 O O . PRO A 1 88 ? -0.549 -11.788 -26.346 1.00 30.64 88 PRO A O 1
ATOM 673 N N . LEU A 1 89 ? 0.635 -10.879 -28.039 1.00 30.08 89 LEU A N 1
ATOM 674 C CA . LEU A 1 89 ? 0.772 -9.552 -27.445 1.00 30.08 89 LEU A CA 1
ATOM 675 C C . LEU A 1 89 ? -0.632 -8.970 -27.199 1.00 30.08 89 LEU A C 1
ATOM 677 O O . LEU A 1 89 ? -1.457 -8.994 -28.117 1.00 30.08 89 LEU A O 1
ATOM 681 N N . PRO A 1 90 ? -0.936 -8.464 -25.990 1.00 31.69 90 PRO A N 1
ATOM 682 C CA . PRO A 1 90 ? -2.221 -7.832 -25.740 1.00 31.69 90 PRO A CA 1
ATOM 683 C C . PRO A 1 90 ? -2.383 -6.609 -26.650 1.00 31.69 90 PRO A C 1
ATOM 685 O O . PRO A 1 90 ? -1.506 -5.753 -26.739 1.00 31.69 90 PRO A O 1
ATOM 688 N N . THR A 1 91 ? -3.521 -6.550 -27.336 1.00 26.97 91 THR A N 1
ATOM 689 C CA . THR A 1 91 ? -3.920 -5.443 -28.210 1.00 26.97 91 THR A CA 1
ATOM 690 C C . THR A 1 91 ? -4.081 -4.133 -27.421 1.00 26.97 91 THR A C 1
ATOM 692 O O . THR A 1 91 ? -4.548 -4.186 -26.278 1.00 26.97 91 THR A O 1
ATOM 695 N N . PRO A 1 92 ? -3.814 -2.959 -28.029 1.00 31.44 92 PRO A N 1
ATOM 696 C CA . PRO A 1 92 ? -3.777 -1.637 -27.375 1.00 31.44 92 PRO A CA 1
ATOM 697 C C . PRO A 1 92 ? -5.131 -1.096 -26.859 1.00 31.44 92 PRO A C 1
ATOM 699 O O . PRO A 1 92 ? -5.242 0.078 -26.526 1.00 31.44 92 PRO A O 1
ATOM 702 N N . HIS A 1 93 ? -6.166 -1.936 -26.762 1.00 30.77 93 HIS A N 1
ATOM 703 C CA . HIS A 1 93 ? -7.527 -1.547 -26.372 1.00 30.77 93 HIS A CA 1
ATOM 704 C C . HIS A 1 93 ? -8.087 -2.329 -25.173 1.00 30.77 93 HIS A C 1
ATOM 706 O O . HIS A 1 93 ? -9.297 -2.352 -24.966 1.00 30.77 93 HIS A O 1
ATOM 712 N N . SER A 1 94 ? -7.240 -2.972 -24.358 1.00 42.38 94 SER A N 1
ATOM 713 C CA . SER A 1 94 ? -7.703 -3.376 -23.020 1.00 42.38 94 SER A CA 1
ATOM 714 C C . SER A 1 94 ? -8.028 -2.111 -22.213 1.00 42.38 94 SER A C 1
ATOM 716 O O . SER A 1 94 ? -7.218 -1.182 -22.269 1.00 42.38 94 SER A O 1
ATOM 718 N N . PRO A 1 95 ? -9.143 -2.050 -21.457 1.00 54.88 95 PRO A N 1
ATOM 719 C CA . PRO A 1 95 ? -9.330 -0.969 -20.498 1.00 54.88 95 PRO A CA 1
ATOM 720 C C . PRO A 1 95 ? -8.090 -0.911 -19.604 1.00 54.88 95 PRO A C 1
ATOM 722 O O . PRO A 1 95 ? -7.588 -1.952 -19.164 1.00 54.88 95 PRO A O 1
ATOM 725 N N . ALA A 1 96 ? -7.543 0.292 -19.429 1.00 72.62 96 ALA A N 1
ATOM 726 C CA . ALA A 1 96 ? -6.378 0.487 -18.585 1.00 72.62 96 ALA A CA 1
ATOM 727 C C . ALA A 1 96 ? -6.696 -0.065 -17.19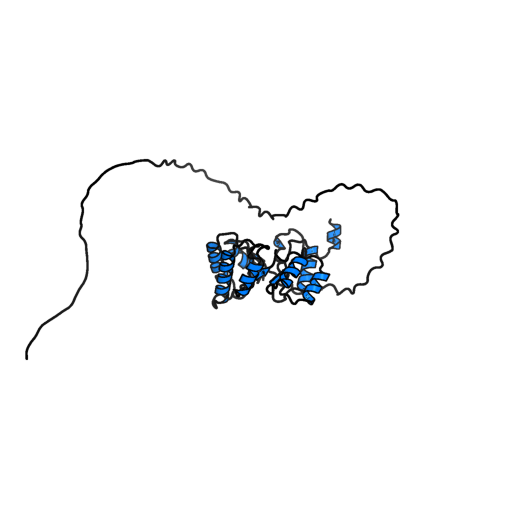1 1.00 72.62 96 ALA A C 1
ATOM 729 O O . ALA A 1 96 ? -7.763 0.202 -16.639 1.00 72.62 96 ALA A O 1
ATOM 730 N N . LEU A 1 97 ? -5.787 -0.873 -16.650 1.00 84.69 97 LEU A N 1
ATOM 731 C CA . LEU A 1 97 ? -5.933 -1.406 -15.301 1.00 84.69 97 LEU A CA 1
ATOM 732 C C . LEU A 1 97 ? -6.052 -0.239 -14.306 1.00 84.69 97 LEU A C 1
ATOM 734 O O . LEU A 1 97 ? -5.281 0.721 -14.442 1.00 84.69 97 LEU A O 1
ATOM 738 N N . PRO A 1 98 ? -6.971 -0.305 -13.323 1.00 92.50 98 PRO A N 1
ATOM 739 C CA . PRO A 1 98 ? -7.112 0.741 -12.319 1.00 92.50 98 PRO A CA 1
ATOM 740 C C . PRO A 1 98 ? -5.786 0.999 -11.604 1.00 92.50 98 PRO A C 1
ATOM 742 O O . PRO A 1 98 ? -5.065 0.068 -11.244 1.00 92.50 98 PRO A O 1
ATOM 745 N N . GLN A 1 99 ? -5.455 2.270 -11.396 1.00 94.62 99 GLN A N 1
ATOM 746 C CA . GLN A 1 99 ? -4.237 2.696 -10.709 1.00 94.62 99 GLN A CA 1
ATOM 747 C C . GLN A 1 99 ? -4.591 3.611 -9.537 1.00 94.62 99 GLN A C 1
ATOM 749 O O . GLN A 1 99 ? -5.603 4.311 -9.573 1.00 94.62 99 GLN A O 1
ATOM 754 N N . SER A 1 100 ? -3.765 3.596 -8.492 1.00 96.75 100 SER A N 1
ATOM 755 C CA . SER A 1 100 ? -3.876 4.522 -7.366 1.00 96.75 100 SER A CA 1
ATOM 756 C C . SER A 1 100 ? -3.083 5.796 -7.639 1.00 96.75 100 SER A C 1
ATOM 758 O O . SER A 1 100 ? -1.920 5.715 -8.047 1.00 96.75 100 SER A O 1
ATOM 760 N N . ALA A 1 101 ? -3.675 6.956 -7.365 1.00 96.56 101 ALA A N 1
ATOM 761 C CA . ALA A 1 101 ? -2.969 8.231 -7.395 1.00 96.56 101 ALA A CA 1
ATOM 762 C C . ALA A 1 101 ? -2.214 8.465 -6.082 1.00 96.56 101 ALA A C 1
ATOM 764 O O . ALA A 1 101 ? -2.676 8.054 -5.018 1.00 96.56 101 ALA A O 1
ATOM 765 N N . LEU A 1 102 ? -1.072 9.145 -6.147 1.00 95.44 102 LEU A N 1
ATOM 766 C CA . LEU A 1 102 ? -0.290 9.504 -4.965 1.00 95.44 102 LEU A CA 1
ATOM 767 C C . LEU A 1 102 ? -0.731 10.864 -4.427 1.00 95.44 102 LEU A C 1
ATOM 769 O O . LEU A 1 102 ? -0.919 11.807 -5.196 1.00 95.44 102 LEU A O 1
ATOM 773 N N . LEU A 1 103 ? -0.853 10.968 -3.107 1.00 96.19 103 LEU A N 1
ATOM 774 C CA . LEU A 1 103 ? -1.103 12.217 -2.401 1.00 96.19 103 LEU A CA 1
ATOM 775 C C . LEU A 1 103 ? 0.066 12.516 -1.454 1.00 96.19 103 LEU A C 1
ATOM 777 O O . LEU A 1 103 ? 0.515 11.616 -0.735 1.00 96.19 103 LEU A O 1
ATOM 781 N N . PRO A 1 104 ? 0.569 13.763 -1.433 1.00 95.44 104 PRO A N 1
ATOM 782 C CA . PRO A 1 104 ? 1.649 14.152 -0.535 1.00 95.44 104 PRO A CA 1
ATOM 783 C C . PRO A 1 104 ? 1.173 14.189 0.921 1.00 95.44 104 PRO A C 1
ATOM 785 O O . PRO A 1 104 ? -0.025 14.218 1.189 1.00 95.44 104 PRO A O 1
ATOM 788 N N . ALA A 1 105 ? 2.113 14.241 1.860 1.00 95.69 105 ALA A N 1
ATOM 789 C CA . ALA A 1 105 ? 1.790 14.445 3.268 1.00 95.69 105 ALA A CA 1
ATOM 790 C C . ALA A 1 105 ? 1.225 15.852 3.537 1.00 95.69 105 ALA A C 1
ATOM 792 O O . ALA A 1 105 ? 1.458 16.795 2.774 1.00 95.69 105 ALA A O 1
ATOM 793 N N . GLY A 1 106 ? 0.526 15.990 4.664 1.00 94.62 106 GLY A N 1
ATOM 794 C CA . GLY A 1 106 ? -0.023 17.262 5.134 1.00 94.62 106 GLY A CA 1
ATOM 795 C C . GLY A 1 106 ? -1.235 17.764 4.341 1.00 94.62 106 GLY A C 1
ATOM 796 O O . GLY A 1 106 ? -1.827 17.056 3.525 1.00 94.62 106 GLY A O 1
ATOM 797 N N . GLU A 1 107 ? -1.597 19.025 4.585 1.00 93.81 107 GLU A N 1
ATOM 798 C CA . GLU A 1 107 ? -2.824 19.665 4.082 1.00 93.81 107 GLU A CA 1
ATOM 799 C C . GLU A 1 107 ? -2.928 19.690 2.547 1.00 93.81 107 GLU A C 1
ATOM 801 O O . GLU A 1 107 ? -4.025 19.663 1.993 1.00 93.81 107 GLU A O 1
ATOM 806 N N . ALA A 1 108 ? -1.795 19.647 1.837 1.00 92.69 108 ALA A N 1
ATOM 807 C CA . ALA A 1 108 ? -1.765 19.596 0.376 1.00 92.69 108 ALA A CA 1
ATOM 808 C C . ALA A 1 108 ? -2.597 18.432 -0.205 1.00 92.69 108 ALA A C 1
ATOM 810 O O . ALA A 1 108 ? -3.183 18.575 -1.283 1.00 92.69 108 ALA A O 1
ATOM 811 N N . ALA A 1 109 ? -2.712 17.308 0.516 1.00 91.31 109 ALA A N 1
ATOM 812 C CA . ALA A 1 109 ? -3.558 16.183 0.118 1.00 91.31 109 ALA A CA 1
ATOM 813 C C . ALA A 1 109 ? -5.031 16.583 -0.082 1.00 91.31 109 ALA A C 1
ATOM 815 O O . ALA A 1 109 ? -5.647 16.127 -1.048 1.00 91.31 109 ALA A O 1
ATOM 816 N N . LEU A 1 110 ? -5.568 17.485 0.755 1.00 88.94 110 LEU A N 1
ATOM 817 C CA . LEU A 1 110 ? -6.965 17.947 0.721 1.00 88.94 110 LEU A CA 1
ATOM 818 C C . LEU A 1 110 ? -7.330 18.688 -0.569 1.00 88.94 110 LEU A C 1
ATOM 820 O O . LEU A 1 110 ? -8.506 18.784 -0.920 1.00 88.94 110 LEU A O 1
ATOM 824 N N . HIS A 1 111 ? -6.336 19.209 -1.284 1.00 89.19 111 HIS A N 1
ATOM 825 C CA . HIS A 1 111 ? -6.549 19.981 -2.505 1.00 89.19 111 HIS A CA 1
ATOM 826 C C . HIS A 1 111 ? -6.247 19.176 -3.772 1.00 89.19 111 HIS A C 1
ATOM 828 O O . HIS A 1 111 ? -6.892 19.383 -4.801 1.00 89.19 111 HIS A O 1
ATOM 834 N N . ILE A 1 112 ? -5.295 18.242 -3.709 1.00 91.69 112 ILE A N 1
ATOM 835 C CA . ILE A 1 112 ? -4.797 17.515 -4.887 1.00 91.69 112 ILE A CA 1
ATOM 836 C C . ILE A 1 112 ? -5.739 16.379 -5.313 1.00 91.69 112 ILE A C 1
ATOM 838 O O . ILE A 1 112 ? -5.820 16.063 -6.501 1.00 91.69 112 ILE A O 1
ATOM 842 N N . TRP A 1 113 ? -6.493 15.781 -4.384 1.00 93.75 113 TRP A N 1
ATOM 843 C CA . TRP A 1 113 ? -7.345 14.630 -4.703 1.00 93.75 113 TRP A CA 1
ATOM 844 C C . TRP A 1 113 ? -8.485 14.967 -5.679 1.00 93.75 113 TRP A C 1
ATOM 846 O O . TRP A 1 113 ? -8.857 14.123 -6.493 1.00 93.75 113 TRP A O 1
ATOM 856 N N . LYS A 1 114 ? -9.044 16.185 -5.636 1.00 93.81 114 LYS A N 1
ATOM 857 C CA . LYS A 1 114 ? -10.244 16.543 -6.411 1.00 93.81 114 LYS A CA 1
ATOM 858 C C . LYS A 1 114 ? -9.984 16.638 -7.924 1.00 93.81 114 LYS A C 1
ATOM 860 O O . LYS A 1 114 ? -10.714 15.984 -8.669 1.00 93.81 114 LYS A O 1
ATOM 865 N N . PRO A 1 115 ? -8.941 17.342 -8.409 1.00 93.56 115 PRO A N 1
ATOM 866 C CA . PRO A 1 115 ? -8.581 17.296 -9.828 1.00 93.56 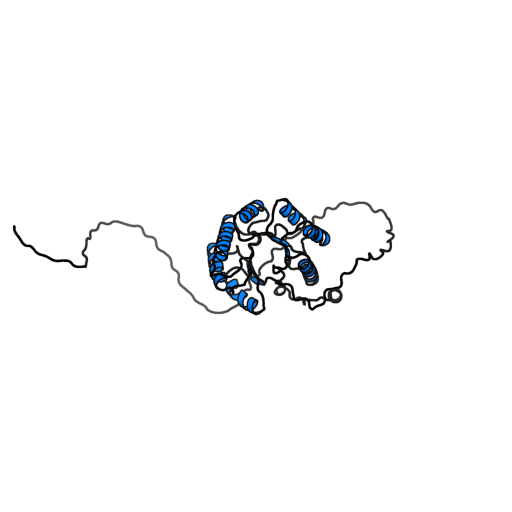115 PRO A CA 1
ATOM 867 C C . PRO A 1 115 ? -8.289 15.874 -10.327 1.00 93.56 115 PRO A C 1
ATOM 869 O O . PRO A 1 115 ? -8.642 15.521 -11.449 1.00 93.56 115 PRO A O 1
ATOM 872 N N . LEU A 1 116 ? -7.676 15.029 -9.492 1.00 93.62 116 LEU A N 1
ATOM 873 C CA . LEU A 1 116 ? -7.435 13.622 -9.819 1.00 93.62 116 LEU A CA 1
ATOM 874 C C . LEU A 1 116 ? -8.757 12.836 -9.895 1.00 93.62 116 LEU A C 1
ATOM 876 O O . LEU A 1 116 ? -8.985 12.064 -10.824 1.00 93.62 116 LEU A O 1
ATOM 880 N N . TRP A 1 117 ? -9.689 13.066 -8.977 1.00 94.12 117 TRP A N 1
ATOM 881 C CA . TRP A 1 117 ? -11.015 12.460 -9.051 1.00 94.12 117 TRP A CA 1
ATOM 882 C C . TRP A 1 117 ? -11.730 12.781 -10.373 1.00 94.12 117 TRP A C 1
ATOM 884 O O . TRP A 1 117 ? -12.296 11.888 -11.015 1.00 94.12 117 TRP A O 1
ATOM 894 N N . GLU A 1 118 ? -11.664 14.042 -10.803 1.00 93.94 118 GLU A N 1
ATOM 895 C CA . GLU A 1 118 ? -12.230 14.525 -12.070 1.00 93.94 118 GLU A CA 1
ATOM 896 C C . GLU A 1 118 ? -11.555 13.883 -13.297 1.00 93.94 118 GLU A C 1
ATOM 898 O O . GLU A 1 118 ? -12.217 13.650 -14.306 1.00 93.94 118 GLU A O 1
ATOM 903 N N . GLN A 1 119 ? -10.280 13.495 -13.189 1.00 92.25 119 GLN A N 1
ATOM 904 C CA . GLN A 1 119 ? -9.554 12.719 -14.207 1.00 92.25 119 GLN A CA 1
ATOM 905 C C . GLN A 1 119 ? -9.887 11.215 -14.203 1.00 92.25 119 GLN A C 1
ATOM 907 O O . GLN A 1 119 ? -9.392 10.475 -15.050 1.00 92.25 119 GLN A O 1
ATOM 912 N N . GLY A 1 120 ? -10.719 10.744 -13.270 1.00 93.25 120 GLY A N 1
ATOM 913 C CA . GLY A 1 120 ? -11.152 9.346 -13.197 1.00 93.25 120 GLY A CA 1
ATOM 914 C C . GLY A 1 120 ? -10.439 8.498 -12.143 1.00 93.25 120 GLY A C 1
ATOM 915 O O . GLY A 1 120 ? -10.764 7.320 -12.010 1.00 93.25 120 GLY A O 1
ATOM 916 N N . TRP A 1 121 ? -9.524 9.068 -11.352 1.00 94.88 121 TRP A N 1
ATOM 917 C CA . TRP A 1 121 ? -8.894 8.350 -10.241 1.00 94.88 121 TRP A CA 1
ATOM 918 C C . TRP A 1 121 ? -9.924 8.034 -9.147 1.00 94.88 121 TRP A C 1
ATOM 920 O O . TRP A 1 121 ? -10.770 8.866 -8.809 1.00 94.88 121 TRP A O 1
ATOM 930 N N . ARG A 1 122 ? -9.878 6.811 -8.609 1.00 95.81 122 ARG A N 1
ATOM 931 C CA . ARG A 1 122 ? -10.807 6.331 -7.562 1.00 95.81 122 ARG A CA 1
ATOM 932 C C . ARG A 1 122 ? -10.112 5.784 -6.320 1.00 95.81 122 ARG A C 1
ATOM 934 O O . ARG A 1 122 ? -10.759 5.635 -5.288 1.00 95.81 122 ARG A O 1
ATOM 941 N N . THR A 1 123 ? -8.812 5.533 -6.412 1.00 97.50 123 THR A N 1
ATOM 942 C CA . THR A 1 123 ? -7.979 5.091 -5.297 1.00 97.50 123 THR A CA 1
ATOM 943 C C . THR A 1 123 ? -6.854 6.087 -5.099 1.00 97.50 123 THR A C 1
ATOM 945 O O . THR A 1 123 ? -6.187 6.473 -6.062 1.00 97.50 123 THR A O 1
ATOM 948 N N . PHE A 1 124 ? -6.627 6.479 -3.853 1.00 97.62 124 PHE A N 1
ATOM 949 C CA . PHE A 1 124 ? -5.604 7.433 -3.459 1.00 97.62 124 PHE A CA 1
ATOM 950 C C . PHE A 1 124 ? -4.699 6.801 -2.410 1.00 97.62 124 PHE A C 1
ATOM 952 O O . PHE A 1 124 ? -5.188 6.148 -1.494 1.00 97.62 124 PHE A O 1
ATOM 959 N N . LYS A 1 125 ? -3.388 6.999 -2.534 1.00 98.44 125 LYS A N 1
ATOM 960 C CA . LYS A 1 125 ? -2.409 6.623 -1.517 1.00 98.44 125 LYS A CA 1
ATOM 961 C C . LYS A 1 125 ? -1.832 7.880 -0.889 1.00 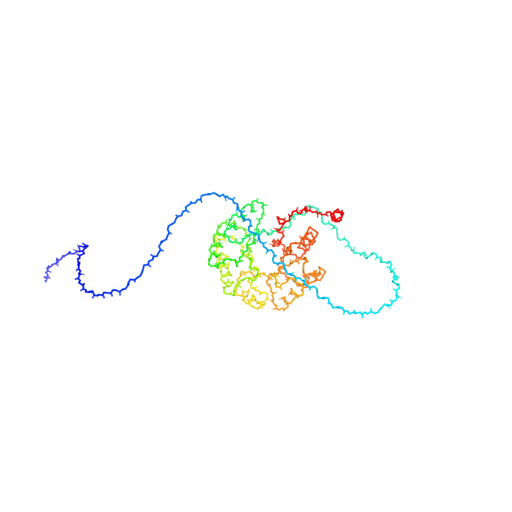98.44 125 LYS A C 1
ATOM 963 O O . LYS A 1 125 ? -1.130 8.633 -1.561 1.00 98.44 125 LYS A O 1
ATOM 968 N N . TRP A 1 126 ? -2.172 8.114 0.370 1.00 98.38 126 TRP A N 1
ATOM 969 C CA . TRP A 1 126 ? -1.751 9.276 1.134 1.00 98.38 126 TRP A CA 1
ATOM 970 C C . TRP A 1 126 ? -0.545 8.948 2.003 1.00 98.38 126 TRP A C 1
ATOM 972 O O . TRP A 1 126 ? -0.562 7.979 2.758 1.00 98.38 126 TRP A O 1
ATOM 982 N N . LYS A 1 127 ? 0.504 9.764 1.884 1.00 98.25 127 LYS A N 1
ATOM 983 C CA . LYS A 1 127 ? 1.685 9.662 2.737 1.00 98.25 127 LYS A CA 1
ATOM 984 C C . LYS A 1 127 ? 1.393 10.218 4.133 1.00 98.25 127 LYS A C 1
ATOM 986 O O . LYS A 1 127 ? 0.990 11.373 4.250 1.00 98.25 127 LYS A O 1
ATOM 991 N N . ILE A 1 128 ? 1.670 9.422 5.158 1.00 98.56 128 ILE A N 1
ATOM 992 C CA . ILE A 1 128 ? 1.491 9.758 6.577 1.00 98.56 128 ILE A CA 1
ATOM 993 C C . ILE A 1 128 ? 2.804 9.552 7.350 1.00 98.56 128 ILE A C 1
ATOM 995 O O . ILE A 1 128 ? 3.825 9.189 6.764 1.00 98.56 128 ILE A O 1
ATOM 999 N N . GLY A 1 129 ? 2.796 9.791 8.662 1.00 97.19 129 GLY A N 1
ATOM 1000 C CA . GLY A 1 129 ? 3.966 9.638 9.527 1.00 97.19 129 GLY A CA 1
ATOM 1001 C C . GLY A 1 129 ? 5.030 10.713 9.296 1.00 97.19 129 GLY A C 1
ATOM 1002 O O . GLY A 1 129 ? 6.211 10.473 9.542 1.00 97.19 129 GLY A O 1
ATOM 1003 N N . VAL A 1 130 ? 4.638 11.884 8.781 1.00 96.62 130 VAL A N 1
ATOM 1004 C CA . VAL A 1 130 ? 5.549 13.009 8.505 1.00 96.62 130 VAL A CA 1
ATOM 1005 C C . VAL A 1 130 ? 5.390 14.109 9.550 1.00 96.62 130 VAL A C 1
ATOM 1007 O O . VAL A 1 130 ? 6.379 14.703 9.982 1.00 96.62 130 VAL A O 1
ATOM 1010 N N . GLN A 1 131 ? 4.152 14.398 9.947 1.00 95.31 131 GLN A N 1
ATOM 1011 C CA . GLN A 1 131 ? 3.817 15.350 11.004 1.00 95.31 131 GLN A CA 1
ATOM 1012 C C . GLN A 1 131 ? 3.436 14.609 12.294 1.00 95.31 131 GLN A C 1
ATOM 1014 O O . GLN A 1 131 ? 3.365 13.384 12.337 1.00 95.31 131 GLN A O 1
ATOM 1019 N N . GLY A 1 132 ? 3.212 15.355 13.380 1.00 96.06 132 GLY A N 1
ATOM 1020 C CA . GLY A 1 132 ? 2.741 14.761 14.631 1.00 96.06 132 GLY A CA 1
ATOM 1021 C C . GLY A 1 132 ? 1.368 14.108 14.451 1.00 96.06 132 GLY A C 1
ATOM 1022 O O . GLY A 1 132 ? 0.485 14.701 13.831 1.00 96.06 132 GLY A O 1
ATOM 1023 N N . ILE A 1 133 ? 1.179 12.922 15.035 1.00 96.88 133 ILE A N 1
ATOM 1024 C CA . ILE A 1 133 ? -0.010 12.088 14.811 1.00 96.88 133 ILE A CA 1
ATOM 1025 C C . ILE A 1 133 ? -1.335 12.824 15.031 1.00 96.88 133 ILE A C 1
ATOM 1027 O O . ILE A 1 133 ? -2.236 12.696 14.212 1.00 96.88 133 ILE A O 1
ATOM 1031 N N . ALA A 1 134 ? -1.450 13.643 16.080 1.00 97.50 134 ALA A N 1
ATOM 1032 C CA . ALA A 1 134 ? -2.677 14.390 16.357 1.00 97.50 134 ALA A CA 1
ATOM 1033 C C . ALA A 1 134 ? -3.085 15.288 15.174 1.00 97.50 134 ALA A C 1
ATOM 1035 O O . ALA A 1 134 ? -4.243 15.283 14.767 1.00 97.50 134 ALA A O 1
ATOM 1036 N N . ALA A 1 135 ? -2.118 15.987 14.571 1.00 97.19 135 ALA A N 1
ATOM 1037 C CA . ALA A 1 135 ? -2.366 16.839 13.414 1.00 97.19 135 ALA A CA 1
ATOM 1038 C C . ALA A 1 135 ? -2.745 16.017 12.172 1.00 97.19 135 ALA A C 1
ATOM 1040 O O . ALA A 1 135 ? -3.660 16.385 11.439 1.00 97.19 135 ALA A O 1
ATOM 1041 N N . GLU A 1 136 ? -2.085 14.880 11.932 1.00 97.88 136 GLU A N 1
ATOM 1042 C CA . GLU A 1 136 ? -2.421 14.033 10.783 1.00 97.88 136 GLU A CA 1
ATOM 1043 C C . GLU A 1 136 ? -3.777 13.326 10.942 1.00 97.88 136 GLU A C 1
ATOM 1045 O O . GLU A 1 136 ? -4.487 13.164 9.953 1.00 97.88 136 GLU A O 1
ATOM 1050 N N . LEU A 1 137 ? -4.195 12.964 12.159 1.00 98.12 137 LEU A N 1
ATOM 1051 C CA . LEU A 1 137 ? -5.527 12.400 12.407 1.00 98.12 137 LEU A CA 1
ATOM 1052 C C . LEU A 1 137 ? -6.643 13.444 12.233 1.00 98.12 137 LEU A C 1
ATOM 1054 O O . LEU A 1 137 ? -7.707 13.122 11.699 1.00 98.12 137 LEU A O 1
ATOM 1058 N N . GLU A 1 138 ? -6.406 14.706 12.604 1.00 97.12 138 GLU A N 1
ATOM 1059 C CA . GLU A 1 138 ? -7.322 15.814 12.287 1.00 97.12 138 GLU A CA 1
ATOM 1060 C C . GLU A 1 138 ? -7.445 16.030 10.769 1.00 97.12 138 GLU A C 1
ATOM 1062 O O . GLU A 1 138 ? -8.549 16.218 10.236 1.00 97.12 138 GLU A O 1
ATOM 1067 N N . LEU A 1 139 ? -6.321 15.937 10.050 1.00 96.81 139 LEU A N 1
ATOM 1068 C CA . LEU A 1 139 ? -6.307 15.974 8.589 1.00 96.81 139 LEU A CA 1
ATOM 1069 C C . LEU A 1 139 ? -7.044 14.776 7.986 1.00 96.81 139 LEU A C 1
ATOM 1071 O O . LEU A 1 139 ? -7.850 14.980 7.083 1.00 96.81 139 LEU A O 1
ATOM 1075 N N . LEU A 1 140 ? -6.841 13.556 8.496 1.00 96.69 140 LEU A N 1
ATOM 1076 C CA . LEU A 1 140 ? -7.566 12.359 8.057 1.00 96.69 140 LEU A CA 1
ATOM 1077 C C . LEU A 1 140 ? -9.077 12.558 8.201 1.00 96.69 140 LEU A C 1
ATOM 1079 O O . LEU A 1 140 ? -9.838 12.263 7.277 1.00 96.69 140 LEU A O 1
ATOM 1083 N N . HIS A 1 141 ? -9.521 13.083 9.343 1.00 94.44 141 HIS A N 1
ATOM 1084 C CA . HIS A 1 141 ? -10.934 13.345 9.589 1.00 94.44 141 HIS A CA 1
ATOM 1085 C C . HIS A 1 141 ? -11.512 14.335 8.569 1.00 94.44 141 HIS A C 1
ATOM 1087 O O . HIS A 1 141 ? -12.531 14.062 7.936 1.00 94.44 141 HIS A O 1
ATOM 1093 N N . SER A 1 142 ? -10.818 15.452 8.342 1.00 93.94 142 SER A N 1
ATOM 1094 C CA . SER A 1 142 ? -11.216 16.451 7.342 1.00 93.94 142 SER A CA 1
ATOM 1095 C C . SER A 1 142 ? -11.211 15.868 5.925 1.00 93.94 142 SER A C 1
ATOM 1097 O O . SER A 1 142 ? -12.104 16.125 5.115 1.00 93.94 142 SER A O 1
ATOM 1099 N N . PHE A 1 143 ? -10.213 15.040 5.623 1.00 93.00 143 PHE A N 1
ATOM 1100 C CA . PHE A 1 143 ? -10.026 14.460 4.306 1.00 93.00 143 PHE A CA 1
ATOM 1101 C C . PHE A 1 143 ? -11.139 13.466 3.972 1.00 93.00 143 PHE A C 1
ATOM 1103 O O . PHE A 1 143 ? -11.773 13.576 2.921 1.00 93.00 143 PHE A O 1
ATOM 1110 N N . THR A 1 144 ? -11.447 12.560 4.895 1.00 93.69 144 THR A N 1
ATOM 1111 C CA . THR A 1 144 ? -12.498 11.545 4.730 1.00 93.69 144 THR A CA 1
ATOM 1112 C C . THR A 1 144 ? -13.903 12.133 4.632 1.00 93.69 144 THR A C 1
ATOM 1114 O O . THR A 1 144 ? -14.734 11.578 3.920 1.00 93.69 144 THR A O 1
ATOM 1117 N N . GLN A 1 145 ? -14.160 13.295 5.240 1.00 91.94 145 GLN A N 1
ATOM 1118 C CA . GLN A 1 145 ? -15.405 14.049 5.035 1.00 91.94 145 GLN A CA 1
ATOM 1119 C C . GLN A 1 145 ? -15.517 14.676 3.640 1.00 91.94 145 GLN A C 1
ATOM 1121 O O . GLN A 1 145 ? -16.622 14.890 3.142 1.00 91.94 145 GLN A O 1
ATOM 1126 N N . SER A 1 146 ? -14.385 15.012 3.020 1.00 91.81 146 SER A N 1
ATOM 1127 C CA . SER A 1 146 ? -14.356 15.647 1.699 1.00 91.81 146 SER A CA 1
ATOM 1128 C C . SER A 1 146 ? -14.419 14.645 0.542 1.00 91.81 146 SER A C 1
ATOM 1130 O O . SER A 1 146 ? -14.863 15.000 -0.553 1.00 91.81 146 SER A O 1
ATOM 1132 N N . LEU A 1 147 ? -13.974 13.405 0.775 1.00 92.25 147 LEU A N 1
ATOM 1133 C CA . LEU A 1 147 ? -13.884 12.375 -0.252 1.00 92.25 147 LEU A CA 1
ATOM 1134 C C . LEU A 1 147 ? -15.274 11.879 -0.702 1.00 92.25 147 LEU A C 1
ATOM 1136 O O . LEU A 1 147 ? -16.187 11.742 0.112 1.00 92.25 147 LEU A O 1
ATOM 1140 N N . PRO A 1 148 ? -15.459 11.554 -1.996 1.00 91.50 148 PRO A N 1
ATOM 1141 C CA . PRO A 1 148 ? -16.709 10.989 -2.487 1.00 91.50 148 PRO A CA 1
ATOM 1142 C C . PRO A 1 148 ? -16.965 9.581 -1.943 1.00 91.50 148 PRO A C 1
ATOM 1144 O O . PRO A 1 148 ? -16.034 8.836 -1.645 1.00 91.50 148 PRO A O 1
ATOM 1147 N N . ALA A 1 149 ? -18.239 9.181 -1.944 1.00 83.31 149 ALA A N 1
ATOM 1148 C CA . ALA A 1 149 ? -18.781 7.967 -1.319 1.00 83.31 149 ALA A CA 1
ATOM 1149 C C . ALA A 1 149 ? -18.344 6.601 -1.884 1.00 83.31 149 ALA A C 1
ATOM 1151 O O . ALA A 1 149 ? -19.014 5.596 -1.688 1.00 83.31 149 ALA A O 1
ATOM 1152 N N . THR A 1 150 ? -17.254 6.565 -2.637 1.00 86.19 150 THR A N 1
ATOM 1153 C CA . THR A 1 150 ? -16.671 5.356 -3.239 1.00 86.19 150 THR A CA 1
ATOM 1154 C C . THR A 1 150 ? -15.155 5.481 -3.403 1.00 86.19 150 THR A C 1
ATOM 1156 O O . THR A 1 150 ? -14.532 4.666 -4.082 1.00 86.19 150 THR A O 1
ATOM 1159 N N . ALA A 1 151 ? -14.548 6.533 -2.842 1.00 95.00 151 ALA A N 1
ATOM 1160 C CA . ALA A 1 151 ? -13.107 6.691 -2.880 1.00 95.00 151 ALA A CA 1
ATOM 1161 C C . ALA A 1 151 ? -12.449 5.634 -1.989 1.00 95.00 151 ALA A C 1
ATOM 1163 O O . ALA A 1 151 ? -12.870 5.422 -0.853 1.00 95.00 151 ALA A O 1
ATOM 1164 N N . ASN A 1 152 ? -11.398 5.008 -2.509 1.00 96.94 152 ASN A N 1
ATOM 1165 C CA . ASN A 1 152 ? -10.528 4.136 -1.733 1.00 96.94 152 ASN A CA 1
ATOM 1166 C C . ASN A 1 152 ? -9.324 4.949 -1.260 1.00 96.94 152 ASN A C 1
ATOM 1168 O O . ASN A 1 152 ? -8.668 5.613 -2.070 1.00 96.94 152 ASN A O 1
ATOM 1172 N N . LEU A 1 153 ? -9.027 4.889 0.032 1.00 97.75 153 LEU A N 1
ATOM 1173 C CA . LEU A 1 153 ? -7.895 5.565 0.643 1.00 97.75 153 LEU A CA 1
ATOM 1174 C C . LEU A 1 153 ? -6.934 4.535 1.237 1.00 97.75 153 LEU A C 1
ATOM 1176 O O . LEU A 1 153 ? -7.303 3.731 2.088 1.00 97.75 153 LEU A O 1
ATOM 1180 N N . ARG A 1 154 ? -5.688 4.588 0.778 1.00 98.69 154 ARG A N 1
ATOM 1181 C CA . ARG A 1 154 ? -4.540 3.862 1.324 1.00 98.69 154 ARG A CA 1
ATOM 1182 C C . ARG A 1 154 ? -3.688 4.846 2.099 1.00 98.69 154 ARG A C 1
ATOM 1184 O O . ARG A 1 154 ? -3.489 5.970 1.636 1.00 98.69 154 ARG A O 1
ATOM 1191 N N . LEU A 1 155 ? -3.161 4.421 3.234 1.00 98.75 155 LEU A N 1
ATOM 1192 C CA . LEU A 1 155 ? -2.239 5.217 4.038 1.00 98.75 155 LEU A CA 1
ATOM 1193 C C . LEU A 1 155 ? -0.851 4.600 3.934 1.00 98.75 155 LEU A C 1
ATOM 1195 O O . LEU A 1 155 ? -0.738 3.394 4.088 1.00 98.75 155 LEU A O 1
ATOM 1199 N N . ASP A 1 156 ? 0.183 5.386 3.659 1.00 98.81 156 ASP A N 1
ATOM 1200 C CA . ASP A 1 156 ? 1.558 4.895 3.519 1.00 98.81 156 ASP A CA 1
ATOM 1201 C C . ASP A 1 156 ? 2.479 5.583 4.520 1.00 98.81 156 ASP A C 1
ATOM 1203 O O . ASP A 1 156 ? 2.673 6.801 4.468 1.00 98.81 156 ASP A O 1
ATOM 1207 N N . ALA A 1 157 ? 3.014 4.786 5.439 1.00 98.69 157 ALA A N 1
ATOM 1208 C CA . ALA A 1 157 ? 3.882 5.234 6.516 1.00 98.69 157 ALA A CA 1
ATOM 1209 C C . ALA A 1 157 ? 5.375 5.004 6.240 1.00 98.69 157 ALA A C 1
ATOM 1211 O O . ALA A 1 157 ? 6.204 5.500 7.004 1.00 98.69 157 ALA A O 1
ATOM 1212 N N . ASN A 1 158 ? 5.740 4.240 5.202 1.00 98.50 158 ASN A N 1
ATOM 1213 C CA . ASN A 1 158 ? 7.127 3.867 4.882 1.00 98.50 158 ASN A CA 1
ATOM 1214 C C . ASN A 1 158 ? 7.943 3.349 6.087 1.00 98.50 158 ASN A C 1
ATOM 1216 O O . ASN A 1 158 ? 9.122 3.665 6.263 1.00 98.50 158 ASN A O 1
ATOM 1220 N N . GLY A 1 159 ? 7.295 2.589 6.969 1.00 98.44 159 GLY A N 1
ATOM 1221 C CA . GLY A 1 159 ? 7.867 2.049 8.200 1.00 98.44 159 GLY A CA 1
ATOM 1222 C C . GLY A 1 159 ? 8.193 3.089 9.275 1.00 98.44 159 GLY A C 1
ATOM 1223 O O . GLY A 1 159 ? 8.975 2.791 10.181 1.00 98.44 159 GLY A O 1
ATOM 1224 N N . GLY A 1 160 ? 7.647 4.300 9.159 1.00 98.12 160 GLY A N 1
ATOM 1225 C CA . GLY A 1 160 ? 8.009 5.459 9.970 1.00 98.12 160 GLY A CA 1
ATOM 1226 C C . GLY A 1 160 ? 7.254 5.615 11.290 1.00 98.12 160 GLY A C 1
ATOM 1227 O O . GLY A 1 160 ? 7.633 6.477 12.080 1.00 98.12 160 GLY A O 1
ATOM 1228 N N . LEU A 1 161 ? 6.212 4.821 11.559 1.00 98.81 161 LEU A N 1
ATOM 1229 C CA . LEU A 1 161 ? 5.420 4.969 12.784 1.00 98.81 161 LEU A CA 1
ATOM 1230 C C . LEU A 1 161 ? 6.054 4.237 13.970 1.00 98.81 161 LEU A C 1
ATOM 1232 O O . LEU A 1 161 ? 6.706 3.196 13.833 1.00 98.81 161 LEU A O 1
ATOM 1236 N N . SER A 1 162 ? 5.795 4.763 15.166 1.00 98.62 162 SER A N 1
ATOM 1237 C CA . SER A 1 162 ? 5.921 3.988 16.398 1.00 98.62 162 SER A CA 1
ATOM 1238 C C . SER A 1 162 ? 4.776 2.970 16.512 1.00 98.62 162 SER A C 1
ATOM 1240 O O . SER A 1 162 ? 3.760 3.075 15.822 1.00 98.62 162 SER A O 1
ATOM 1242 N N . LEU A 1 163 ? 4.918 1.978 17.397 1.00 98.75 163 LEU A N 1
ATOM 1243 C CA . LEU A 1 163 ? 3.851 1.001 17.651 1.00 98.75 163 LEU A CA 1
ATOM 1244 C C . LEU A 1 163 ? 2.559 1.675 18.143 1.00 98.75 163 LEU A C 1
ATOM 1246 O O . LEU A 1 163 ? 1.470 1.313 17.697 1.00 98.75 163 LEU A O 1
ATOM 1250 N N . ASP A 1 164 ? 2.690 2.671 19.021 1.00 98.62 164 ASP A N 1
ATOM 1251 C CA . ASP A 1 164 ? 1.555 3.412 19.576 1.00 98.62 164 ASP A CA 1
ATOM 1252 C C . ASP A 1 164 ? 0.886 4.295 18.515 1.00 98.62 164 ASP A C 1
ATOM 1254 O O . ASP A 1 164 ? -0.342 4.384 18.465 1.00 98.62 164 ASP A O 1
ATOM 1258 N N . ASP A 1 165 ? 1.669 4.911 17.627 1.00 98.75 165 ASP A N 1
ATOM 1259 C CA . ASP A 1 165 ? 1.126 5.694 16.515 1.00 98.75 165 ASP A CA 1
ATOM 1260 C C . ASP A 1 165 ? 0.403 4.797 15.506 1.00 98.75 165 ASP A C 1
ATOM 1262 O O . ASP A 1 165 ? -0.704 5.113 15.076 1.00 98.75 165 ASP A O 1
ATOM 1266 N N . ALA A 1 166 ? 0.981 3.643 15.161 1.00 98.88 166 ALA A N 1
ATOM 1267 C CA . ALA A 1 166 ? 0.345 2.674 14.270 1.00 98.88 166 ALA A CA 1
ATOM 1268 C C . ALA A 1 166 ? -0.989 2.160 14.836 1.00 98.88 166 ALA A C 1
ATOM 1270 O O . ALA A 1 166 ? -1.965 2.039 14.096 1.00 98.88 166 ALA A O 1
ATOM 1271 N N . ALA A 1 167 ? -1.053 1.900 16.146 1.00 98.88 167 ALA A N 1
ATOM 1272 C CA . ALA A 1 167 ? -2.287 1.515 16.821 1.00 98.88 167 ALA A CA 1
ATOM 1273 C C . ALA A 1 167 ? -3.361 2.615 16.739 1.00 98.88 167 ALA A C 1
ATOM 1275 O O . ALA A 1 167 ? -4.503 2.313 16.403 1.00 98.88 167 ALA A O 1
ATOM 1276 N N . GLN A 1 168 ? -2.993 3.876 16.983 1.00 98.81 168 GLN A N 1
ATOM 1277 C CA . GLN A 1 168 ? -3.909 5.018 16.873 1.00 98.81 168 GLN A CA 1
ATOM 1278 C C . GLN A 1 168 ? -4.413 5.229 15.436 1.00 98.81 168 GLN A C 1
ATOM 1280 O O . GLN A 1 168 ? -5.595 5.503 15.230 1.00 98.81 168 GLN A O 1
ATOM 1285 N N . TRP A 1 169 ? -3.550 5.057 14.430 1.00 98.75 169 TRP A N 1
ATOM 1286 C CA . TRP A 1 169 ? -3.953 5.110 13.022 1.00 98.75 169 TRP A CA 1
ATOM 1287 C C . TRP A 1 169 ? -4.969 4.027 12.666 1.00 98.75 169 TRP A C 1
ATOM 1289 O O . TRP A 1 169 ? -5.983 4.324 12.036 1.00 98.75 169 TRP A O 1
ATOM 1299 N N . LEU A 1 170 ? -4.720 2.783 13.077 1.00 98.81 170 LEU A N 1
ATOM 1300 C CA . LEU A 1 170 ? -5.629 1.667 12.813 1.00 98.81 170 LEU A CA 1
ATOM 1301 C C . LEU A 1 170 ? -6.968 1.838 13.538 1.00 98.81 170 LEU A C 1
ATOM 1303 O O . LEU A 1 170 ? -8.013 1.610 12.936 1.00 98.81 170 LEU A O 1
ATOM 1307 N N . GLU A 1 171 ? -6.955 2.319 14.784 1.00 98.69 171 GLU A N 1
ATOM 1308 C CA . GLU A 1 171 ? -8.176 2.643 15.530 1.00 98.69 171 GLU A CA 1
ATOM 1309 C C . GLU A 1 171 ? -9.001 3.732 14.826 1.00 98.69 171 GLU A C 1
ATOM 1311 O O . GLU A 1 171 ? -10.216 3.590 14.669 1.00 98.69 171 GLU A O 1
ATOM 1316 N N . ALA A 1 172 ? -8.351 4.789 14.329 1.00 98.25 172 ALA A N 1
ATOM 1317 C CA . ALA A 1 172 ? -9.022 5.830 13.557 1.00 98.25 172 ALA A CA 1
ATOM 1318 C C . ALA A 1 172 ? -9.616 5.287 12.244 1.00 98.25 172 ALA A C 1
ATOM 1320 O O . ALA A 1 172 ? -10.749 5.626 11.897 1.00 98.25 172 ALA A O 1
ATOM 1321 N N . CYS A 1 173 ? -8.888 4.423 11.529 1.00 98.06 173 CYS A N 1
ATOM 1322 C CA . CYS A 1 173 ? -9.368 3.802 10.291 1.00 98.06 173 CYS A CA 1
ATOM 1323 C C . CYS A 1 173 ? -10.572 2.880 10.530 1.00 98.06 173 CYS A C 1
ATOM 1325 O O . CYS A 1 173 ? -11.546 2.941 9.774 1.00 98.06 173 CYS A O 1
ATOM 1327 N N . ASP A 1 174 ? -10.544 2.079 11.598 1.00 98.00 174 ASP A N 1
ATOM 1328 C CA . ASP A 1 174 ? -11.664 1.225 12.003 1.00 98.00 174 ASP A CA 1
ATOM 1329 C C . ASP A 1 174 ? -12.895 2.076 12.357 1.00 98.00 174 ASP A C 1
ATOM 1331 O O . ASP A 1 174 ? -14.005 1.787 11.904 1.00 98.00 174 ASP A O 1
ATOM 1335 N N . ALA A 1 175 ? -12.706 3.176 13.094 1.00 96.94 175 ALA A N 1
ATOM 1336 C CA . ALA A 1 175 ? -13.785 4.096 13.450 1.00 96.94 175 ALA A CA 1
ATOM 1337 C C . ALA A 1 175 ? -14.406 4.795 12.226 1.00 96.9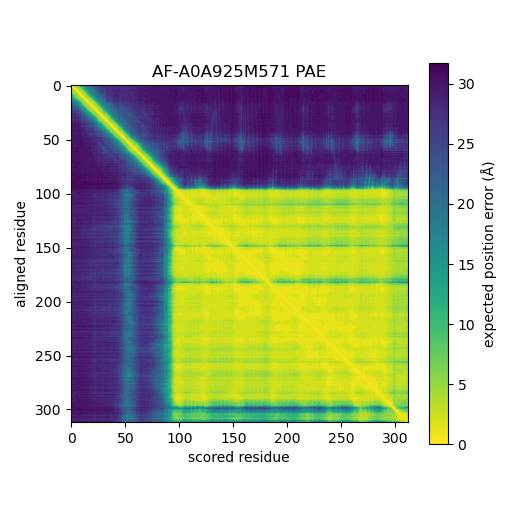4 175 ALA A C 1
ATOM 1339 O O . ALA A 1 175 ? -15.626 4.962 12.164 1.00 96.94 175 ALA A O 1
ATOM 1340 N N . ILE A 1 176 ? -13.586 5.186 11.244 1.00 95.31 176 ILE A N 1
ATOM 1341 C CA . ILE A 1 176 ? -14.056 5.753 9.971 1.00 95.31 176 ILE A CA 1
ATOM 1342 C C . ILE A 1 176 ? -14.859 4.710 9.194 1.00 95.31 176 ILE A C 1
ATOM 1344 O O . ILE A 1 176 ? -15.977 4.996 8.776 1.00 95.31 176 ILE A O 1
ATOM 1348 N N . THR A 1 177 ? -14.329 3.493 9.064 1.00 93.69 177 THR A N 1
ATOM 1349 C CA . THR A 1 177 ? -14.977 2.390 8.337 1.00 93.69 177 THR A CA 1
ATOM 1350 C C . THR A 1 177 ? -16.314 1.995 8.970 1.00 93.69 177 THR A C 1
ATOM 1352 O O . THR A 1 177 ? -17.272 1.676 8.269 1.00 93.69 177 THR A O 1
ATOM 1355 N N . ALA A 1 178 ? -16.414 2.055 10.300 1.00 94.06 178 ALA A N 1
ATOM 1356 C CA . ALA A 1 178 ? -17.646 1.778 11.032 1.00 94.06 178 ALA A CA 1
ATOM 1357 C C . ALA A 1 178 ? -18.690 2.911 10.946 1.00 94.06 178 ALA A C 1
ATOM 1359 O O . ALA A 1 178 ? -19.838 2.713 11.354 1.00 94.06 178 ALA A O 1
ATOM 1360 N N . ASN A 1 179 ? -18.327 4.098 10.447 1.00 92.00 179 ASN A N 1
ATOM 1361 C CA . ASN A 1 179 ? -19.222 5.248 10.390 1.00 92.00 179 ASN A CA 1
ATOM 1362 C C . ASN A 1 179 ? -20.051 5.250 9.090 1.00 92.00 179 ASN A C 1
ATOM 1364 O O . ASN A 1 179 ? -19.523 5.569 8.025 1.00 92.00 179 ASN A O 1
ATOM 1368 N N . PRO A 1 180 ? -21.378 5.022 9.148 1.00 88.38 180 PRO A N 1
ATOM 1369 C CA . PRO A 1 180 ? -22.221 4.958 7.950 1.00 88.38 180 PRO A CA 1
ATOM 1370 C C . PRO A 1 180 ? -22.345 6.296 7.201 1.00 88.38 180 PRO A C 1
ATOM 1372 O O . PRO A 1 180 ? -22.807 6.317 6.062 1.00 88.38 180 PRO A O 1
ATOM 1375 N N . ASN A 1 181 ? -21.951 7.414 7.821 1.00 88.88 181 ASN A N 1
ATOM 1376 C CA . ASN A 1 181 ? -21.956 8.737 7.193 1.00 88.88 181 ASN A CA 1
ATOM 1377 C C . ASN A 1 181 ? -20.645 9.060 6.458 1.00 88.88 181 ASN A C 1
ATOM 1379 O O . ASN A 1 181 ? -20.579 10.088 5.787 1.00 88.88 181 ASN A O 1
ATOM 1383 N N . LEU A 1 182 ? -19.616 8.213 6.579 1.00 86.19 182 LEU A N 1
ATOM 1384 C CA . LEU A 1 182 ? -18.330 8.353 5.894 1.00 86.19 182 LEU A CA 1
ATOM 1385 C C . LEU A 1 182 ? -18.132 7.182 4.920 1.00 86.19 182 LEU A C 1
ATOM 1387 O O . LEU A 1 182 ? -17.395 6.251 5.219 1.00 86.19 182 LEU A O 1
ATOM 1391 N N . PRO A 1 183 ? -18.764 7.211 3.734 1.00 77.94 183 PRO A N 1
ATOM 1392 C CA . PRO A 1 183 ? -18.693 6.132 2.741 1.00 77.94 183 PRO A CA 1
ATOM 1393 C C . PRO A 1 183 ? -17.333 6.004 2.017 1.00 77.94 183 PRO A C 1
ATOM 1395 O O . PRO A 1 183 ? -17.265 5.507 0.893 1.00 77.94 183 PRO A O 1
ATOM 1398 N N . VAL A 1 184 ? -16.245 6.476 2.629 1.00 90.06 184 VAL A N 1
ATOM 1399 C CA . VAL A 1 184 ? -14.877 6.252 2.151 1.00 90.06 184 VAL A CA 1
ATOM 1400 C C . VAL A 1 184 ? -14.432 4.845 2.541 1.00 90.06 184 VAL A C 1
ATOM 1402 O O . VAL A 1 184 ? -14.708 4.373 3.641 1.00 90.06 184 VAL A O 1
ATOM 1405 N N . VAL A 1 185 ? -13.720 4.171 1.644 1.00 93.31 185 VAL A N 1
ATOM 1406 C CA . VAL A 1 185 ? -13.151 2.852 1.924 1.00 93.31 185 VAL A CA 1
ATOM 1407 C C . VAL A 1 185 ? -11.710 3.037 2.379 1.00 93.31 185 VAL A C 1
ATOM 1409 O O . VAL A 1 185 ? -10.851 3.410 1.579 1.00 93.31 185 VAL A O 1
ATOM 1412 N N . MET A 1 186 ? -11.434 2.766 3.655 1.00 96.50 186 MET A N 1
ATOM 1413 C CA . MET A 1 186 ? -10.063 2.643 4.151 1.00 96.50 186 MET A CA 1
ATOM 1414 C C . MET A 1 186 ? -9.500 1.302 3.672 1.00 96.50 186 MET A C 1
ATOM 1416 O O . MET A 1 186 ? -9.825 0.251 4.215 1.00 96.50 186 MET A O 1
ATOM 1420 N N . GLU A 1 187 ? -8.715 1.324 2.595 1.00 97.75 187 GLU A N 1
ATOM 1421 C CA . GLU A 1 187 ? -8.335 0.101 1.886 1.00 97.75 187 GLU A CA 1
ATOM 1422 C C . GLU A 1 187 ? -7.244 -0.677 2.630 1.00 97.75 187 GLU A C 1
ATOM 1424 O O . GLU A 1 187 ? -7.342 -1.901 2.733 1.00 97.75 187 GLU A O 1
ATOM 1429 N N . TYR A 1 188 ? -6.213 0.024 3.117 1.00 98.81 188 TYR A N 1
ATOM 1430 C CA . TYR A 1 188 ? -5.181 -0.520 4.003 1.00 98.81 188 TYR A CA 1
ATOM 1431 C C . TYR A 1 188 ? -4.211 0.552 4.530 1.00 98.81 188 TYR A C 1
ATOM 1433 O O . TYR A 1 188 ? -4.065 1.632 3.946 1.00 98.81 188 TYR A O 1
ATOM 1441 N N . LEU A 1 189 ? -3.488 0.194 5.596 1.00 98.88 189 LEU A N 1
ATOM 1442 C CA . LEU A 1 189 ? -2.286 0.871 6.086 1.00 98.88 189 LEU A CA 1
ATOM 1443 C C . LEU A 1 189 ? -1.026 0.143 5.576 1.00 98.88 189 LEU A C 1
ATOM 1445 O O . LEU A 1 189 ? -0.765 -1.003 5.932 1.00 98.88 189 LEU A O 1
ATOM 1449 N N . GLU A 1 190 ? -0.257 0.796 4.712 1.00 98.94 190 GLU A N 1
ATOM 1450 C CA . GLU A 1 190 ? 0.965 0.297 4.076 1.00 98.94 190 GLU A CA 1
ATOM 1451 C C . GLU A 1 190 ? 2.177 0.543 4.978 1.00 98.94 190 GLU A C 1
ATOM 1453 O O . GLU A 1 190 ? 2.436 1.673 5.396 1.00 98.94 190 GLU A O 1
ATOM 1458 N N . GLN A 1 191 ? 2.885 -0.547 5.286 1.00 98.88 191 GLN A N 1
ATOM 1459 C CA . GLN A 1 191 ? 4.110 -0.618 6.076 1.00 98.88 191 GLN A CA 1
ATOM 1460 C C . GLN A 1 191 ? 4.120 0.367 7.266 1.00 98.88 191 GLN A C 1
ATOM 1462 O O . GLN A 1 191 ? 4.882 1.330 7.261 1.00 98.88 191 GLN A O 1
ATOM 1467 N N . PRO A 1 192 ? 3.305 0.156 8.318 1.00 98.88 192 PRO A N 1
ATOM 1468 C CA . PRO A 1 192 ? 3.271 1.072 9.459 1.00 98.88 192 PRO A CA 1
ATOM 1469 C C . PRO A 1 192 ? 4.614 1.156 10.193 1.00 98.88 192 PRO A C 1
ATOM 1471 O O . PRO A 1 192 ? 5.062 2.242 10.549 1.00 98.88 192 PRO A O 1
ATOM 1474 N N . LEU A 1 193 ? 5.268 0.011 10.405 1.00 98.88 193 LEU A N 1
ATOM 1475 C CA . LEU A 1 193 ? 6.474 -0.110 11.225 1.00 98.88 193 LEU A CA 1
ATOM 1476 C C . LEU A 1 193 ? 7.687 -0.506 10.383 1.00 98.88 193 LEU A C 1
ATOM 1478 O O . LEU A 1 193 ? 7.550 -1.096 9.311 1.00 98.88 193 LEU A O 1
ATOM 1482 N N . ALA A 1 194 ? 8.889 -0.239 10.892 1.00 98.69 194 ALA A N 1
ATOM 1483 C CA . ALA A 1 194 ? 10.131 -0.707 10.278 1.00 98.69 194 ALA A CA 1
ATOM 1484 C C . ALA A 1 194 ? 10.133 -2.235 10.050 1.00 98.69 194 ALA A C 1
ATOM 1486 O O . ALA A 1 194 ? 9.576 -2.991 10.846 1.00 98.69 194 ALA A O 1
ATOM 1487 N N . VAL A 1 195 ? 10.834 -2.702 9.009 1.00 98.69 195 VAL A N 1
ATOM 1488 C CA . VAL A 1 195 ? 10.897 -4.125 8.594 1.00 98.69 195 VAL A CA 1
ATOM 1489 C C . VAL A 1 195 ? 11.287 -5.081 9.732 1.00 98.69 195 VAL A C 1
ATOM 1491 O O . VAL A 1 195 ? 10.809 -6.211 9.791 1.00 98.69 195 VAL A O 1
ATOM 1494 N N . SER A 1 196 ? 12.117 -4.633 10.677 1.00 98.44 196 SER A N 1
ATOM 1495 C CA . SER A 1 196 ? 12.524 -5.425 11.847 1.00 98.44 196 SER A CA 1
ATOM 1496 C C . SER A 1 196 ? 11.389 -5.716 12.839 1.00 98.44 196 SER A C 1
ATOM 1498 O O . SER A 1 196 ? 11.553 -6.564 13.712 1.00 98.44 196 SER A O 1
ATOM 1500 N N . GLN A 1 197 ? 10.244 -5.039 12.720 1.00 98.69 197 GLN A N 1
ATOM 1501 C CA . GLN A 1 197 ? 9.098 -5.134 13.628 1.00 98.69 197 GLN A CA 1
ATOM 1502 C C . GLN A 1 197 ? 7.943 -5.965 13.042 1.00 98.69 197 GLN A C 1
ATOM 1504 O O . GLN A 1 197 ? 6.777 -5.723 13.349 1.00 98.69 197 GLN A O 1
ATOM 1509 N N . PHE A 1 198 ? 8.249 -6.968 12.213 1.00 98.75 198 PHE A N 1
ATOM 1510 C CA . PHE A 1 198 ? 7.254 -7.841 11.577 1.00 98.75 198 PHE A CA 1
ATOM 1511 C C . PHE A 1 198 ? 6.244 -8.455 12.563 1.00 98.75 198 PHE A C 1
ATOM 1513 O O . PHE A 1 198 ? 5.041 -8.358 12.342 1.00 98.75 198 PHE A O 1
ATOM 1520 N N . GLN A 1 199 ? 6.714 -8.999 13.690 1.00 98.62 199 GLN A N 1
ATOM 1521 C CA . GLN A 1 199 ? 5.839 -9.586 14.717 1.00 98.62 199 GLN A CA 1
ATOM 1522 C C . GLN A 1 199 ? 4.861 -8.557 15.309 1.00 98.62 199 GLN A C 1
ATOM 1524 O O . GLN A 1 199 ? 3.699 -8.863 15.557 1.00 98.62 199 GLN A O 1
ATOM 1529 N N . ALA A 1 200 ? 5.296 -7.305 15.481 1.00 98.75 200 ALA A N 1
ATOM 1530 C CA . ALA A 1 200 ? 4.410 -6.240 15.938 1.00 98.75 200 ALA A CA 1
ATOM 1531 C C . ALA A 1 200 ? 3.350 -5.896 14.878 1.00 98.75 200 ALA A C 1
ATOM 1533 O O . ALA A 1 200 ? 2.187 -5.712 15.225 1.00 98.75 200 ALA A O 1
ATOM 1534 N N . MET A 1 201 ? 3.712 -5.884 13.589 1.00 98.81 201 MET A N 1
ATOM 1535 C CA . MET A 1 201 ? 2.733 -5.723 12.505 1.00 98.81 201 MET A CA 1
ATOM 1536 C C . MET A 1 201 ? 1.740 -6.891 12.442 1.00 98.81 201 MET A C 1
ATOM 1538 O O . MET A 1 201 ? 0.563 -6.646 12.193 1.00 98.81 201 MET A O 1
ATOM 1542 N N . GLN A 1 202 ? 2.167 -8.133 12.709 1.00 98.62 202 GLN A N 1
ATOM 1543 C CA . GLN A 1 202 ? 1.254 -9.282 12.818 1.00 98.62 202 GLN A CA 1
ATOM 1544 C C . GLN A 1 20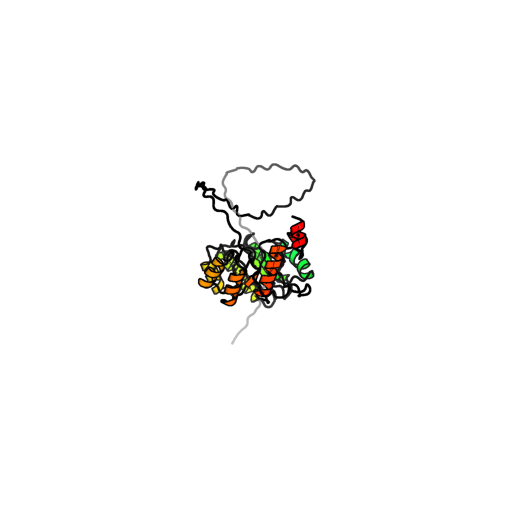2 ? 0.246 -9.080 13.949 1.00 98.62 202 GLN A C 1
ATOM 1546 O O . GLN A 1 202 ? -0.955 -9.151 13.714 1.00 98.62 202 GLN A O 1
ATOM 1551 N N . HIS A 1 203 ? 0.717 -8.714 15.143 1.00 98.62 203 HIS A N 1
ATOM 1552 C CA . HIS A 1 203 ? -0.167 -8.425 16.272 1.00 98.62 203 HIS A CA 1
ATOM 1553 C C . HIS A 1 203 ? -1.155 -7.285 15.996 1.00 98.62 203 HIS A C 1
ATOM 1555 O O . HIS A 1 203 ? -2.299 -7.348 16.441 1.00 98.62 203 HIS A O 1
ATOM 1561 N N . LEU A 1 204 ? -0.735 -6.243 15.273 1.00 98.81 204 LEU A N 1
ATOM 1562 C CA . LEU A 1 204 ? -1.641 -5.178 14.843 1.00 98.81 204 LEU A CA 1
ATOM 1563 C C . LEU A 1 204 ? -2.680 -5.697 13.838 1.00 98.81 204 LEU A C 1
ATOM 1565 O O . LEU A 1 204 ? -3.860 -5.395 13.991 1.00 98.81 204 LEU A O 1
ATOM 1569 N N . SER A 1 205 ? -2.262 -6.509 12.862 1.00 98.62 205 SER A N 1
ATOM 1570 C CA . SER A 1 205 ? -3.159 -7.100 11.860 1.00 98.62 205 SER A CA 1
ATOM 1571 C C . SER A 1 205 ? -4.192 -8.052 12.469 1.00 98.62 205 SER A C 1
ATOM 1573 O O . SER A 1 205 ? -5.287 -8.159 11.930 1.00 98.62 205 SER A O 1
ATOM 1575 N N . ASP A 1 206 ? -3.862 -8.739 13.564 1.00 98.19 206 ASP A N 1
ATOM 1576 C CA . ASP A 1 206 ? -4.802 -9.608 14.284 1.00 98.19 206 ASP A CA 1
ATOM 1577 C C . ASP A 1 206 ? -5.790 -8.810 15.153 1.00 98.19 206 ASP A C 1
ATOM 1579 O O . ASP A 1 206 ? -6.871 -9.296 15.491 1.00 98.19 206 ASP A O 1
ATOM 1583 N N . ARG A 1 207 ? -5.404 -7.597 15.568 1.00 98.50 207 ARG A N 1
ATOM 1584 C CA . ARG A 1 207 ? -6.158 -6.768 16.516 1.00 98.50 207 ARG A CA 1
ATOM 1585 C C . ARG A 1 207 ? -7.171 -5.842 15.845 1.00 98.50 207 ARG A C 1
ATOM 1587 O O . ARG A 1 207 ? -8.218 -5.597 16.441 1.00 98.50 207 ARG A O 1
ATOM 1594 N N . TYR A 1 208 ? -6.847 -5.296 14.676 1.00 98.69 208 TYR A N 1
ATOM 1595 C CA . TYR A 1 208 ? -7.652 -4.282 13.988 1.00 98.69 208 TYR A CA 1
ATOM 1596 C C . TYR A 1 208 ? -8.285 -4.831 12.711 1.00 98.69 208 TYR A C 1
ATOM 1598 O O . TYR A 1 208 ? -7.770 -5.768 12.106 1.00 98.69 208 TYR A O 1
ATOM 1606 N N . THR A 1 209 ? -9.409 -4.246 12.292 1.00 97.81 209 THR A N 1
ATOM 1607 C CA . THR A 1 209 ? -10.115 -4.705 11.083 1.00 97.81 209 THR A CA 1
ATOM 1608 C C . THR A 1 209 ? -9.561 -4.098 9.799 1.00 97.81 209 THR A C 1
ATOM 1610 O O . THR A 1 209 ? -9.638 -4.723 8.741 1.00 97.81 209 THR A O 1
ATOM 1613 N N . THR A 1 210 ? -8.983 -2.899 9.886 1.00 98.44 210 THR A N 1
ATOM 1614 C CA . THR A 1 210 ? -8.312 -2.226 8.777 1.00 98.44 210 THR A CA 1
ATOM 1615 C C . THR A 1 210 ? -7.101 -3.055 8.343 1.00 98.44 210 THR A C 1
ATOM 1617 O O . THR A 1 210 ? -6.193 -3.270 9.152 1.00 98.44 210 THR A O 1
ATOM 1620 N N . PRO A 1 211 ? -7.035 -3.505 7.075 1.00 98.62 211 PRO A N 1
ATOM 1621 C CA . PRO A 1 211 ? -5.931 -4.332 6.617 1.00 98.62 211 PRO A CA 1
ATOM 1622 C C . PRO A 1 211 ? -4.591 -3.597 6.677 1.00 98.62 211 PRO A C 1
ATOM 1624 O O . PRO A 1 211 ? -4.497 -2.401 6.398 1.00 98.62 211 PRO A O 1
ATOM 1627 N N . ILE A 1 212 ? -3.528 -4.343 6.963 1.00 98.94 212 ILE A N 1
ATOM 1628 C CA . ILE A 1 212 ? -2.151 -3.861 6.829 1.00 98.94 212 ILE A CA 1
ATOM 1629 C C . ILE A 1 212 ? -1.554 -4.442 5.547 1.00 98.94 212 ILE A C 1
ATOM 1631 O O . ILE A 1 212 ? -1.760 -5.619 5.245 1.00 98.94 212 ILE A O 1
ATOM 1635 N N . ALA A 1 213 ? -0.807 -3.642 4.794 1.00 98.94 213 ALA A N 1
ATOM 1636 C CA . ALA A 1 213 ? -0.060 -4.096 3.627 1.00 98.94 213 ALA A CA 1
ATOM 1637 C C . ALA A 1 213 ? 1.446 -4.027 3.897 1.00 98.94 213 ALA A C 1
ATOM 1639 O O . ALA A 1 213 ? 1.931 -3.035 4.435 1.00 98.94 213 ALA A O 1
ATOM 1640 N N . LEU A 1 214 ? 2.194 -5.066 3.526 1.00 98.94 214 LEU A N 1
ATOM 1641 C CA . LEU A 1 214 ? 3.660 -5.044 3.588 1.00 98.94 214 LEU A CA 1
ATOM 1642 C C . LEU A 1 214 ? 4.234 -4.548 2.262 1.00 98.94 214 LEU A C 1
ATOM 1644 O O . LEU A 1 214 ? 3.855 -5.081 1.222 1.00 98.94 214 LEU A O 1
ATOM 1648 N N . ASP A 1 215 ? 5.172 -3.600 2.303 1.00 98.88 215 ASP A N 1
ATOM 1649 C CA . ASP A 1 215 ? 5.941 -3.138 1.135 1.00 98.88 215 ASP A CA 1
ATOM 1650 C C . ASP A 1 215 ? 7.440 -3.382 1.358 1.00 98.88 215 ASP A C 1
ATOM 1652 O O . ASP A 1 215 ? 7.997 -4.368 0.871 1.00 98.88 215 ASP A O 1
ATOM 1656 N N . GLU A 1 216 ? 8.097 -2.560 2.179 1.00 98.69 216 GLU A N 1
ATOM 1657 C CA . GLU A 1 216 ? 9.533 -2.668 2.456 1.00 98.69 216 GLU A CA 1
ATOM 1658 C C . GLU A 1 216 ? 9.912 -4.039 3.040 1.00 98.69 216 GLU A C 1
ATOM 1660 O O . GLU A 1 216 ? 11.020 -4.532 2.809 1.00 98.69 216 GLU A O 1
ATOM 1665 N N . SER A 1 217 ? 8.985 -4.691 3.752 1.00 98.75 217 SER A N 1
ATOM 1666 C CA . SER A 1 217 ? 9.210 -6.030 4.315 1.00 98.75 217 SER A CA 1
ATOM 1667 C C . SER A 1 217 ? 9.249 -7.139 3.269 1.00 98.75 217 SER A C 1
ATOM 1669 O O . SER A 1 217 ? 9.706 -8.226 3.592 1.00 98.75 217 SER A O 1
ATOM 1671 N N . VAL A 1 218 ? 8.781 -6.895 2.040 1.00 98.62 218 VAL A N 1
ATOM 1672 C CA . VAL A 1 218 ? 8.608 -7.911 0.985 1.00 98.62 218 VAL A CA 1
ATOM 1673 C C . VAL A 1 218 ? 9.244 -7.487 -0.345 1.00 98.62 218 VAL A C 1
ATOM 1675 O O . VAL A 1 218 ? 8.854 -7.951 -1.417 1.00 98.62 218 VAL A O 1
ATOM 1678 N N . ALA A 1 219 ? 10.271 -6.631 -0.280 1.00 98.06 219 ALA A N 1
ATOM 1679 C CA . ALA A 1 219 ? 10.957 -6.072 -1.446 1.00 98.06 219 ALA A CA 1
ATOM 1680 C C . ALA A 1 219 ? 11.557 -7.133 -2.390 1.00 98.06 219 ALA A C 1
ATOM 1682 O O . ALA A 1 219 ? 11.662 -6.897 -3.592 1.00 98.06 219 ALA A O 1
ATOM 1683 N N . THR A 1 220 ? 11.942 -8.300 -1.865 1.00 98.69 220 THR A N 1
ATOM 1684 C CA . THR A 1 220 ? 12.463 -9.441 -2.633 1.00 98.69 220 THR A CA 1
ATOM 1685 C C . THR A 1 220 ? 11.575 -10.672 -2.477 1.00 98.69 220 THR A C 1
ATOM 1687 O O . THR A 1 220 ? 10.900 -10.845 -1.464 1.00 98.69 220 THR A O 1
ATOM 1690 N N . LEU A 1 221 ? 11.633 -11.592 -3.444 1.00 98.50 221 LEU A N 1
ATOM 1691 C CA . LEU A 1 221 ? 10.873 -12.841 -3.391 1.00 98.50 221 LEU A CA 1
ATOM 1692 C C . LEU A 1 221 ? 11.201 -13.677 -2.147 1.00 98.50 221 LEU A C 1
ATOM 1694 O O . LEU A 1 221 ? 10.303 -14.288 -1.584 1.00 98.50 221 LEU A O 1
ATOM 1698 N N . GLN A 1 222 ? 12.463 -13.685 -1.706 1.00 98.62 222 GLN A N 1
ATOM 1699 C CA . GLN A 1 222 ? 12.853 -14.390 -0.485 1.00 98.62 222 GLN A CA 1
ATOM 1700 C C . GLN A 1 222 ? 12.148 -13.798 0.738 1.00 98.62 222 GLN A C 1
ATOM 1702 O O . GLN A 1 222 ? 11.597 -14.541 1.538 1.00 98.62 222 GLN A O 1
ATOM 1707 N N . GLN A 1 223 ? 12.132 -12.470 0.866 1.00 98.69 223 GLN A N 1
ATOM 1708 C CA . GLN A 1 223 ? 11.456 -11.803 1.978 1.00 98.69 223 GLN A CA 1
ATOM 1709 C C . GLN A 1 223 ? 9.941 -12.026 1.942 1.00 98.69 223 GLN A C 1
ATOM 1711 O O . GLN A 1 223 ? 9.342 -12.326 2.968 1.00 98.69 223 GLN A O 1
ATOM 1716 N N . LEU A 1 224 ? 9.333 -11.952 0.755 1.00 98.69 224 LEU A N 1
ATOM 1717 C CA . LEU A 1 224 ? 7.919 -12.260 0.550 1.00 98.69 224 LEU A CA 1
ATOM 1718 C C . LEU A 1 224 ? 7.585 -13.688 1.012 1.00 98.69 224 LEU A C 1
ATOM 1720 O O . LEU A 1 224 ? 6.634 -13.880 1.769 1.00 98.69 224 LEU A O 1
ATOM 1724 N N . GLN A 1 225 ? 8.396 -14.669 0.599 1.00 98.62 225 GLN A N 1
ATOM 1725 C CA . GLN A 1 225 ? 8.271 -16.065 1.024 1.00 98.62 225 GLN A CA 1
ATOM 1726 C C . GLN A 1 225 ? 8.388 -16.200 2.541 1.00 98.62 225 GLN A C 1
ATOM 1728 O O . GLN A 1 225 ? 7.505 -16.788 3.155 1.00 98.62 225 GLN A O 1
ATOM 1733 N N . THR A 1 226 ? 9.409 -15.590 3.150 1.00 98.69 226 THR A N 1
ATOM 1734 C CA . THR A 1 226 ? 9.605 -15.612 4.604 1.00 98.69 226 THR A CA 1
ATOM 1735 C C . THR A 1 226 ? 8.415 -15.011 5.350 1.00 98.69 226 THR A C 1
ATOM 1737 O O . THR A 1 226 ? 7.877 -15.663 6.235 1.00 98.69 226 THR A O 1
ATOM 1740 N N . CYS A 1 227 ? 7.918 -13.830 4.964 1.00 98.69 227 CYS A N 1
ATOM 1741 C CA . CYS A 1 227 ? 6.743 -13.238 5.613 1.00 98.69 227 CYS A CA 1
ATOM 1742 C C . CYS A 1 227 ? 5.496 -14.131 5.495 1.00 98.69 227 CYS A C 1
ATOM 1744 O O . CYS A 1 227 ? 4.703 -14.211 6.434 1.00 98.69 227 CYS A O 1
ATOM 1746 N N . TYR A 1 228 ? 5.306 -14.814 4.362 1.00 98.62 228 TYR A N 1
ATOM 1747 C CA . TYR A 1 228 ? 4.209 -15.767 4.203 1.00 98.62 228 TYR A CA 1
ATOM 1748 C C . TYR A 1 228 ? 4.404 -17.024 5.068 1.00 98.62 228 TYR A C 1
ATOM 1750 O O . TYR A 1 228 ? 3.467 -17.464 5.738 1.00 98.62 228 TYR A O 1
ATOM 1758 N N . GLU A 1 229 ? 5.601 -17.603 5.095 1.00 98.38 229 GLU A N 1
ATOM 1759 C CA . GLU A 1 229 ? 5.935 -18.761 5.935 1.00 98.38 229 GLU A CA 1
ATOM 1760 C C . GLU A 1 229 ? 5.763 -18.443 7.428 1.00 98.38 229 GLU A C 1
ATOM 1762 O O . GLU A 1 229 ? 5.181 -19.243 8.159 1.00 98.38 229 GLU A O 1
ATOM 1767 N N . ASP A 1 230 ? 6.126 -17.227 7.838 1.00 98.25 230 ASP A N 1
ATOM 1768 C CA . ASP A 1 230 ? 5.976 -16.719 9.206 1.00 98.25 230 ASP A CA 1
ATOM 1769 C C . ASP A 1 230 ? 4.532 -16.312 9.557 1.00 98.25 230 ASP A C 1
ATOM 1771 O O . ASP A 1 230 ? 4.254 -15.867 10.672 1.00 98.25 230 ASP A O 1
ATOM 1775 N N . GLY A 1 231 ? 3.582 -16.483 8.632 1.00 97.94 231 GLY A N 1
ATOM 1776 C CA . GLY A 1 231 ? 2.150 -16.393 8.917 1.00 97.94 231 GLY A CA 1
ATOM 1777 C C . GLY A 1 231 ? 1.448 -15.115 8.457 1.00 97.94 231 GLY A C 1
ATOM 1778 O O . GLY A 1 231 ? 0.282 -14.935 8.793 1.00 97.94 231 GLY A O 1
ATOM 1779 N N . TRP A 1 232 ? 2.079 -14.233 7.673 1.00 98.69 232 TRP A N 1
ATOM 1780 C CA . TRP A 1 232 ? 1.383 -13.055 7.133 1.00 98.69 232 TRP A CA 1
ATOM 1781 C C . TRP A 1 232 ? 0.286 -13.447 6.139 1.00 98.69 232 TRP A C 1
ATOM 1783 O O . TRP A 1 232 ? 0.554 -14.127 5.145 1.00 98.69 232 TRP A O 1
ATOM 1793 N N . ARG A 1 233 ? -0.958 -13.027 6.387 1.00 97.44 233 ARG A N 1
ATOM 1794 C CA . ARG A 1 233 ? -2.120 -13.351 5.532 1.00 97.44 233 ARG A CA 1
ATOM 1795 C C . ARG A 1 233 ? -2.911 -12.132 5.058 1.00 97.44 233 ARG A C 1
ATOM 1797 O O . ARG A 1 233 ? -3.915 -12.308 4.378 1.00 97.44 233 ARG A O 1
ATOM 1804 N N . SER A 1 234 ? -2.455 -10.928 5.397 1.00 98.31 234 SER A N 1
ATOM 1805 C CA . SER A 1 234 ? -3.006 -9.686 4.854 1.00 98.31 234 SER A CA 1
ATOM 1806 C C . SER A 1 234 ? -2.376 -9.397 3.477 1.00 98.31 234 SER A C 1
ATOM 1808 O O . SER A 1 234 ? -2.079 -10.317 2.712 1.00 98.31 234 SER A O 1
ATOM 1810 N N . ILE A 1 235 ? -2.168 -8.129 3.134 1.00 98.81 235 ILE A N 1
ATOM 1811 C CA . ILE A 1 235 ? -1.825 -7.687 1.781 1.00 98.81 235 ILE A CA 1
ATOM 1812 C C . ILE A 1 235 ? -0.305 -7.659 1.574 1.00 98.81 235 ILE A C 1
ATOM 1814 O O . ILE A 1 235 ? 0.459 -7.308 2.480 1.00 98.81 235 ILE A O 1
ATOM 1818 N N . PHE A 1 236 ? 0.122 -7.983 0.353 1.00 98.81 236 PHE A N 1
ATOM 1819 C CA . PHE A 1 236 ? 1.500 -7.877 -0.126 1.00 98.81 236 PHE A CA 1
ATOM 1820 C C . PHE A 1 236 ? 1.598 -6.828 -1.241 1.00 98.81 236 PHE A C 1
ATOM 1822 O O . PHE A 1 236 ? 0.980 -6.980 -2.297 1.00 98.81 236 PHE A O 1
ATOM 1829 N N . VAL A 1 237 ? 2.401 -5.783 -1.041 1.00 98.81 237 VAL A N 1
ATOM 1830 C CA . VAL A 1 237 ? 2.756 -4.816 -2.085 1.00 98.81 237 VAL A CA 1
ATOM 1831 C C . VAL A 1 237 ? 3.994 -5.323 -2.816 1.00 98.81 237 VAL A C 1
ATOM 1833 O O . VAL A 1 237 ? 5.087 -5.392 -2.266 1.00 98.81 237 VAL A O 1
ATOM 1836 N N . ILE A 1 238 ? 3.825 -5.709 -4.076 1.00 98.75 238 ILE A N 1
ATOM 1837 C CA . ILE A 1 238 ? 4.869 -6.343 -4.880 1.00 98.75 238 ILE A CA 1
ATOM 1838 C C . ILE A 1 238 ? 5.387 -5.344 -5.905 1.00 98.75 238 ILE A C 1
ATOM 1840 O O . ILE A 1 238 ? 4.620 -4.801 -6.699 1.00 98.75 238 ILE A O 1
ATOM 1844 N N . LYS A 1 239 ? 6.708 -5.150 -5.934 1.00 98.62 239 LYS A N 1
ATOM 1845 C CA . LYS A 1 239 ? 7.401 -4.299 -6.909 1.00 98.62 239 LYS A CA 1
ATOM 1846 C C . LYS A 1 239 ? 8.142 -5.160 -7.941 1.00 98.62 239 LYS A C 1
ATOM 1848 O O . LYS A 1 239 ? 9.257 -5.612 -7.664 1.00 98.62 239 LYS A O 1
ATOM 1853 N N . PRO A 1 240 ? 7.577 -5.398 -9.144 1.00 98.00 240 PRO A N 1
ATOM 1854 C CA . PRO A 1 240 ? 8.155 -6.308 -10.137 1.00 98.00 240 PRO A CA 1
ATOM 1855 C C . PRO A 1 240 ? 9.608 -6.028 -10.507 1.00 98.00 240 PRO A C 1
ATOM 1857 O O . PRO A 1 240 ? 10.359 -6.962 -10.773 1.00 98.00 240 PRO A O 1
ATOM 1860 N N . ALA A 1 241 ? 10.005 -4.754 -10.522 1.00 97.25 241 ALA A N 1
ATOM 1861 C CA . ALA A 1 241 ? 11.352 -4.347 -10.900 1.00 97.25 241 ALA A CA 1
ATOM 1862 C C . ALA A 1 241 ? 12.435 -4.799 -9.902 1.00 97.25 241 ALA A C 1
ATOM 1864 O O . ALA A 1 241 ? 13.593 -4.914 -10.296 1.00 97.25 241 ALA A O 1
ATOM 1865 N N . ILE A 1 242 ? 12.076 -5.074 -8.641 1.00 97.88 242 ILE A N 1
ATOM 1866 C CA . ILE A 1 242 ? 13.039 -5.427 -7.580 1.00 97.88 242 ILE A CA 1
ATOM 1867 C C . ILE A 1 242 ? 12.765 -6.775 -6.899 1.00 97.88 242 ILE A C 1
ATOM 1869 O O . ILE A 1 242 ? 13.669 -7.331 -6.281 1.00 97.88 242 ILE A O 1
ATOM 1873 N N . VAL A 1 243 ? 11.569 -7.354 -7.067 1.00 98.12 243 VAL A N 1
ATOM 1874 C CA . VAL A 1 243 ? 11.182 -8.613 -6.402 1.00 98.12 243 VAL A CA 1
ATOM 1875 C C . VAL A 1 243 ? 12.036 -9.816 -6.827 1.00 98.12 243 VAL A C 1
ATOM 1877 O O . VAL A 1 243 ? 12.212 -10.765 -6.064 1.00 98.12 243 VAL A O 1
ATOM 1880 N N . GLY A 1 244 ? 12.605 -9.789 -8.035 1.00 97.50 244 GLY A N 1
ATOM 1881 C CA . GLY A 1 244 ? 13.455 -10.852 -8.569 1.00 97.50 244 GLY A CA 1
ATOM 1882 C C . GLY A 1 244 ? 12.808 -11.596 -9.737 1.00 97.50 244 GLY A C 1
ATOM 1883 O O . GLY A 1 244 ? 12.296 -10.982 -10.666 1.00 97.50 244 GLY A O 1
ATOM 1884 N N . SER A 1 245 ? 12.887 -12.932 -9.747 1.00 97.81 245 SER A N 1
ATOM 1885 C CA . SER A 1 245 ? 12.487 -13.749 -10.907 1.00 97.81 245 SER A CA 1
ATOM 1886 C C . SER A 1 245 ? 10.964 -13.754 -11.132 1.00 97.81 245 SER A C 1
ATOM 1888 O O . SER A 1 245 ? 10.247 -14.321 -10.304 1.00 97.81 245 SER A O 1
ATOM 1890 N N . PRO A 1 246 ? 10.458 -13.275 -12.290 1.00 97.69 246 PRO A N 1
ATOM 1891 C CA . PRO A 1 246 ? 9.029 -13.335 -12.607 1.00 97.69 246 PRO A CA 1
ATOM 1892 C C . PRO A 1 246 ? 8.480 -14.762 -12.662 1.00 97.69 246 PRO A C 1
ATOM 1894 O O . PRO A 1 246 ? 7.336 -15.004 -12.298 1.00 97.69 246 PRO A O 1
ATOM 1897 N N . THR A 1 247 ? 9.289 -15.727 -13.106 1.00 98.38 247 THR A N 1
ATOM 1898 C CA . THR A 1 247 ? 8.892 -17.142 -13.147 1.00 98.38 247 THR A CA 1
ATOM 1899 C C . THR A 1 247 ? 8.663 -17.692 -11.745 1.00 98.38 247 THR A C 1
ATOM 1901 O O . THR A 1 247 ? 7.661 -18.356 -11.509 1.00 98.38 247 THR A O 1
ATOM 1904 N N . ARG A 1 248 ? 9.564 -17.396 -10.801 1.00 98.50 248 ARG A N 1
ATOM 1905 C CA . ARG A 1 248 ? 9.402 -17.856 -9.417 1.00 98.50 248 ARG A CA 1
ATOM 1906 C C . ARG A 1 248 ? 8.285 -17.109 -8.689 1.00 98.50 248 ARG A C 1
ATOM 1908 O O . ARG A 1 248 ? 7.592 -17.726 -7.895 1.00 98.50 248 ARG A O 1
ATOM 1915 N N . LEU A 1 249 ? 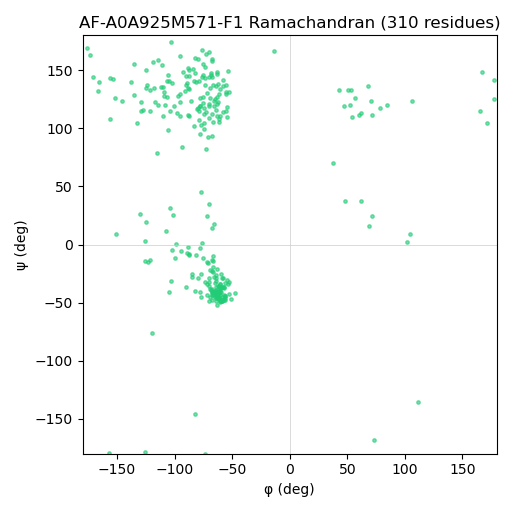8.077 -15.826 -8.994 1.00 98.38 249 LEU A N 1
ATOM 1916 C CA . LEU A 1 249 ? 6.936 -15.074 -8.474 1.00 98.38 249 LEU A CA 1
ATOM 1917 C C . LEU A 1 249 ? 5.605 -15.688 -8.927 1.00 98.38 249 LEU A C 1
ATOM 1919 O O . LEU A 1 249 ? 4.731 -15.905 -8.098 1.00 98.38 249 LEU A O 1
ATOM 1923 N N . ARG A 1 250 ? 5.466 -16.029 -10.217 1.00 98.12 250 ARG A N 1
ATOM 1924 C CA . ARG A 1 250 ? 4.280 -16.742 -10.723 1.00 98.12 250 ARG A CA 1
ATOM 1925 C C . ARG A 1 250 ? 4.046 -18.047 -9.982 1.00 98.12 250 ARG A C 1
ATOM 1927 O O . ARG A 1 250 ? 2.922 -18.297 -9.574 1.00 98.12 250 ARG A O 1
ATOM 1934 N N . GLN A 1 251 ? 5.098 -18.848 -9.810 1.00 98.31 251 GLN A N 1
ATOM 1935 C CA . GLN A 1 251 ? 5.002 -20.108 -9.077 1.00 98.31 251 GLN A CA 1
ATOM 1936 C C . GLN A 1 251 ? 4.501 -19.865 -7.650 1.00 98.31 251 GLN A C 1
ATOM 1938 O O . GLN A 1 251 ? 3.543 -20.494 -7.227 1.00 98.31 251 GLN A O 1
ATOM 1943 N N . PHE A 1 252 ? 5.071 -18.881 -6.951 1.00 98.31 252 PHE A N 1
ATOM 1944 C CA . PHE A 1 252 ? 4.625 -18.516 -5.611 1.00 98.31 252 PHE A CA 1
ATOM 1945 C C . PHE A 1 252 ? 3.143 -18.104 -5.582 1.00 98.31 252 PHE A C 1
ATOM 1947 O O . PHE A 1 252 ? 2.389 -18.615 -4.766 1.00 98.31 252 PHE A O 1
ATOM 1954 N N . CYS A 1 253 ? 2.694 -17.236 -6.491 1.00 96.75 253 CYS A N 1
ATOM 1955 C CA . CYS A 1 253 ? 1.288 -16.821 -6.572 1.00 96.75 253 CYS A CA 1
ATOM 1956 C C . CYS A 1 253 ? 0.330 -17.953 -6.997 1.00 96.75 253 CYS A C 1
ATOM 1958 O O . CYS A 1 253 ? -0.865 -17.874 -6.729 1.00 96.75 253 CYS A O 1
ATOM 1960 N N . GLN A 1 254 ? 0.826 -18.986 -7.684 1.00 95.50 254 GLN A N 1
ATOM 1961 C CA . GLN A 1 254 ? 0.051 -20.185 -8.024 1.00 95.50 254 GLN A CA 1
ATOM 1962 C C . GLN A 1 254 ? -0.074 -21.130 -6.827 1.00 95.50 254 GLN A C 1
ATOM 1964 O O . GLN A 1 254 ? -1.149 -21.681 -6.595 1.00 95.50 254 GLN A O 1
ATOM 1969 N N . ASP A 1 255 ? 1.012 -21.301 -6.073 1.00 97.69 255 ASP A N 1
ATOM 1970 C CA . ASP A 1 255 ? 1.059 -22.164 -4.891 1.00 97.69 255 ASP A CA 1
ATOM 1971 C C . ASP A 1 255 ? 0.309 -21.537 -3.706 1.00 97.69 255 ASP A C 1
ATOM 1973 O O . ASP A 1 255 ? -0.305 -22.241 -2.901 1.00 97.69 255 ASP A O 1
ATOM 1977 N N . TYR A 1 256 ? 0.327 -20.205 -3.620 1.00 96.12 256 TYR A N 1
ATOM 1978 C CA . TYR A 1 256 ? -0.250 -19.429 -2.533 1.00 96.12 256 TYR A CA 1
ATOM 1979 C C . TYR A 1 256 ? -1.168 -18.337 -3.083 1.00 96.12 256 TYR A C 1
ATOM 1981 O O . TYR A 1 256 ? -0.722 -17.377 -3.713 1.00 96.12 256 TYR A O 1
ATOM 1989 N N . ALA A 1 257 ? -2.464 -18.451 -2.789 1.00 91.31 257 ALA A N 1
ATOM 1990 C CA . ALA A 1 257 ? -3.450 -17.419 -3.096 1.00 91.31 257 ALA A CA 1
ATOM 1991 C C . ALA A 1 257 ? -3.277 -16.219 -2.145 1.00 91.31 257 ALA A C 1
ATOM 1993 O O . ALA A 1 257 ? -3.948 -16.124 -1.118 1.00 91.31 257 ALA A O 1
ATOM 1994 N N . ILE A 1 258 ? -2.326 -15.338 -2.461 1.00 97.00 258 ILE A N 1
ATOM 1995 C CA . ILE A 1 258 ? -2.067 -14.101 -1.716 1.00 97.00 258 ILE A CA 1
ATOM 1996 C C . ILE A 1 258 ? -2.907 -12.933 -2.240 1.00 97.00 258 ILE A C 1
ATOM 1998 O O . ILE A 1 258 ? -3.215 -12.858 -3.429 1.00 97.00 258 ILE A O 1
ATOM 2002 N N . ASP A 1 259 ? -3.219 -11.979 -1.363 1.00 97.94 259 ASP A N 1
ATOM 2003 C CA . ASP A 1 259 ? -3.755 -10.683 -1.776 1.00 97.94 259 ASP A CA 1
ATOM 2004 C C . ASP A 1 259 ? -2.598 -9.757 -2.180 1.00 97.94 259 ASP A C 1
ATOM 2006 O O . ASP A 1 259 ? -1.867 -9.239 -1.331 1.00 97.94 259 ASP A O 1
ATOM 2010 N N . ALA A 1 260 ? -2.387 -9.610 -3.489 1.00 97.88 260 ALA A N 1
ATOM 2011 C CA . ALA A 1 260 ? -1.254 -8.887 -4.055 1.00 97.88 260 ALA A CA 1
ATOM 2012 C C . ALA A 1 260 ? -1.672 -7.563 -4.709 1.00 97.88 260 ALA A C 1
ATOM 2014 O O . ALA A 1 260 ? -2.500 -7.532 -5.626 1.00 97.88 260 ALA A O 1
ATOM 2015 N N . VAL A 1 261 ? -1.003 -6.479 -4.313 1.00 98.31 261 VAL A N 1
ATOM 2016 C CA . VAL A 1 261 ? -1.047 -5.174 -4.983 1.00 98.31 261 VAL A CA 1
ATOM 2017 C C . VAL A 1 261 ? 0.281 -4.939 -5.680 1.00 98.31 261 VAL A C 1
ATOM 2019 O O . VAL A 1 261 ? 1.329 -4.885 -5.049 1.00 98.31 261 VAL A O 1
ATOM 2022 N N . PHE A 1 262 ? 0.257 -4.760 -6.994 1.00 98.19 262 PHE A N 1
ATOM 2023 C CA . PHE A 1 262 ? 1.469 -4.480 -7.756 1.00 98.19 262 PHE A CA 1
ATOM 2024 C C . PHE A 1 262 ? 1.746 -2.980 -7.797 1.00 98.19 262 PHE A C 1
ATOM 2026 O O . PHE A 1 262 ? 0.842 -2.192 -8.076 1.00 98.19 262 PHE A O 1
ATOM 2033 N N . SER A 1 263 ? 2.990 -2.583 -7.542 1.00 98.12 263 SER A N 1
ATOM 2034 C CA . SER A 1 263 ? 3.403 -1.183 -7.436 1.00 98.12 263 SER A CA 1
ATOM 2035 C C . SER A 1 263 ? 4.703 -0.913 -8.192 1.00 98.12 263 SER A C 1
ATOM 2037 O O . SER A 1 263 ? 5.514 -1.813 -8.420 1.00 98.12 263 SER A O 1
ATOM 2039 N N . SER A 1 264 ? 4.893 0.339 -8.596 1.00 97.06 264 SER A N 1
ATOM 2040 C CA . SER A 1 264 ? 6.111 0.807 -9.251 1.00 97.06 264 SER A CA 1
ATOM 2041 C C . SER A 1 264 ? 7.264 0.923 -8.249 1.00 97.06 264 SER A C 1
ATOM 2043 O O . SER A 1 264 ? 7.075 1.350 -7.110 1.00 97.06 264 SER A O 1
ATOM 2045 N N . ALA A 1 265 ? 8.479 0.603 -8.694 1.00 96.19 265 ALA A N 1
ATOM 2046 C CA . ALA A 1 265 ? 9.725 0.976 -8.021 1.00 96.19 265 ALA A CA 1
ATOM 2047 C C . ALA A 1 265 ? 10.406 2.175 -8.706 1.00 96.19 265 ALA A C 1
ATOM 2049 O O . ALA A 1 265 ? 11.624 2.320 -8.627 1.00 96.19 265 ALA A O 1
ATOM 2050 N N . LEU A 1 266 ? 9.626 3.014 -9.401 1.00 94.06 266 LEU A N 1
ATOM 2051 C CA . LEU A 1 266 ? 10.108 4.125 -10.230 1.00 94.06 266 LEU A CA 1
ATOM 2052 C C . LEU A 1 266 ? 10.998 3.667 -11.392 1.00 94.06 266 LEU A C 1
ATOM 2054 O O . LEU A 1 266 ? 11.967 4.322 -11.771 1.00 94.06 266 LEU A O 1
ATOM 2058 N N . GLU A 1 267 ? 10.644 2.530 -11.979 1.00 92.94 267 GLU A N 1
ATOM 2059 C CA . GLU A 1 267 ? 11.262 2.061 -13.211 1.00 92.94 267 GLU A CA 1
ATOM 2060 C C . GLU A 1 267 ? 10.803 2.867 -14.444 1.00 92.94 267 GLU A C 1
ATOM 2062 O O . GLU A 1 267 ? 9.693 3.396 -14.489 1.00 92.94 267 GLU A O 1
ATOM 2067 N N . THR A 1 268 ? 11.651 2.928 -15.477 1.00 90.38 268 THR A N 1
ATOM 2068 C CA . THR A 1 268 ? 11.335 3.589 -16.758 1.00 90.38 268 THR A CA 1
ATOM 2069 C C . THR A 1 268 ? 10.349 2.766 -17.602 1.00 90.38 268 THR A C 1
ATOM 2071 O O . THR A 1 268 ? 9.936 1.668 -17.216 1.00 90.38 268 THR A O 1
ATOM 2074 N N . ALA A 1 269 ? 9.985 3.263 -18.792 1.00 87.81 269 ALA A N 1
ATOM 2075 C CA . ALA A 1 269 ? 8.946 2.694 -19.661 1.00 87.81 269 ALA A CA 1
ATOM 2076 C C . ALA A 1 269 ? 9.032 1.166 -19.874 1.00 87.81 269 ALA A C 1
ATOM 2078 O O . ALA A 1 269 ? 8.008 0.484 -19.804 1.00 87.81 269 ALA A O 1
ATOM 2079 N N . ILE A 1 270 ? 10.235 0.606 -20.077 1.00 90.38 270 ILE A N 1
ATOM 2080 C CA . ILE A 1 270 ? 10.421 -0.848 -20.257 1.00 90.38 270 ILE A CA 1
ATOM 2081 C C . ILE A 1 270 ? 10.004 -1.604 -18.990 1.00 90.38 270 ILE A C 1
ATOM 2083 O O . ILE A 1 270 ? 9.201 -2.538 -19.049 1.00 90.38 270 ILE A O 1
ATOM 2087 N N . GLY A 1 271 ? 10.539 -1.196 -17.836 1.00 92.38 271 GLY A N 1
ATOM 2088 C CA . GLY A 1 271 ? 10.234 -1.828 -16.555 1.00 92.38 271 GLY A CA 1
ATOM 2089 C C . GLY A 1 271 ? 8.756 -1.687 -16.203 1.00 92.38 271 GLY A C 1
ATOM 2090 O O . GLY A 1 271 ? 8.119 -2.671 -15.830 1.00 92.38 271 GLY A O 1
ATOM 2091 N N . ARG A 1 272 ? 8.190 -0.492 -16.411 1.00 92.31 272 ARG A N 1
ATOM 2092 C CA . ARG A 1 272 ? 6.779 -0.187 -16.158 1.00 92.31 272 ARG A CA 1
ATOM 2093 C C . ARG A 1 272 ? 5.875 -1.084 -16.992 1.00 92.31 272 ARG A C 1
ATOM 2095 O O . ARG A 1 272 ? 4.968 -1.710 -16.452 1.00 92.31 272 ARG A O 1
ATOM 2102 N N . HIS A 1 273 ? 6.144 -1.202 -18.292 1.00 91.31 273 HIS A N 1
ATOM 2103 C CA . HIS A 1 273 ? 5.366 -2.059 -19.183 1.00 91.31 273 HIS A CA 1
ATOM 2104 C C . HIS A 1 273 ? 5.392 -3.525 -18.733 1.00 91.31 273 HIS A C 1
ATOM 2106 O O . HIS A 1 273 ? 4.351 -4.182 -18.675 1.00 91.31 273 HIS A O 1
ATOM 2112 N N . MET A 1 274 ? 6.570 -4.046 -18.381 1.00 93.44 274 MET A N 1
ATOM 2113 C CA . MET A 1 274 ? 6.701 -5.424 -17.905 1.00 93.44 274 MET A CA 1
ATOM 2114 C C . MET A 1 274 ? 6.033 -5.637 -16.543 1.00 93.44 274 MET A C 1
ATOM 2116 O O . MET A 1 274 ? 5.388 -6.666 -16.333 1.00 93.44 274 MET A O 1
ATOM 2120 N N . GLY A 1 275 ? 6.128 -4.655 -15.650 1.00 95.44 275 GLY A N 1
ATOM 2121 C CA . GLY A 1 275 ? 5.468 -4.663 -14.352 1.00 95.44 275 GLY A CA 1
ATOM 2122 C C . GLY A 1 275 ? 3.944 -4.653 -14.463 1.00 95.44 275 GLY A C 1
ATOM 2123 O O . GLY A 1 275 ? 3.290 -5.501 -13.864 1.00 95.44 275 GLY A O 1
ATOM 2124 N N . LEU A 1 276 ? 3.376 -3.797 -15.318 1.00 93.88 276 LEU A N 1
ATOM 2125 C CA . LEU A 1 276 ? 1.935 -3.753 -15.597 1.00 93.88 276 LEU A CA 1
ATOM 2126 C C . LEU A 1 276 ? 1.413 -5.065 -16.200 1.00 93.88 276 LEU A C 1
ATOM 2128 O O . LEU A 1 276 ? 0.301 -5.492 -15.891 1.00 93.88 276 LEU A O 1
ATOM 2132 N N . ARG A 1 277 ? 2.211 -5.740 -17.039 1.00 94.62 277 ARG A N 1
ATOM 2133 C CA . ARG A 1 277 ? 1.856 -7.070 -17.558 1.00 94.62 277 ARG A CA 1
ATOM 2134 C C . ARG A 1 277 ? 1.779 -8.119 -16.452 1.00 94.62 277 ARG A C 1
ATOM 2136 O O . ARG A 1 277 ? 0.841 -8.907 -16.460 1.00 94.62 277 ARG A O 1
ATOM 2143 N N . LEU A 1 278 ? 2.735 -8.122 -15.521 1.00 96.19 278 LEU A N 1
ATOM 2144 C CA . LEU A 1 278 ? 2.702 -9.020 -14.361 1.00 96.19 278 LEU A CA 1
ATOM 2145 C C . LEU A 1 278 ? 1.542 -8.687 -13.424 1.00 96.19 278 LEU A C 1
ATOM 2147 O O . LEU A 1 278 ? 0.855 -9.591 -12.965 1.00 96.19 278 LEU A O 1
ATOM 2151 N N . ALA A 1 279 ? 1.279 -7.403 -13.206 1.00 95.75 279 ALA A N 1
ATOM 2152 C CA . ALA A 1 279 ? 0.169 -6.948 -12.387 1.00 95.75 279 ALA A CA 1
ATOM 2153 C C . ALA A 1 279 ? -1.191 -7.385 -12.950 1.00 95.75 279 ALA A C 1
ATOM 2155 O O . ALA A 1 279 ? -2.041 -7.848 -12.199 1.00 95.75 279 ALA A O 1
ATOM 2156 N N . LYS A 1 280 ? -1.373 -7.324 -14.278 1.00 95.44 280 LYS A N 1
ATOM 2157 C CA . LYS A 1 280 ? -2.568 -7.858 -14.955 1.00 95.44 280 LYS A CA 1
ATOM 2158 C C . LYS A 1 280 ? -2.773 -9.353 -14.714 1.00 95.44 280 LYS A C 1
ATOM 2160 O O . LYS A 1 280 ? -3.901 -9.827 -14.715 1.00 95.44 280 LYS A O 1
ATOM 2165 N N . GLU A 1 281 ? -1.670 -10.089 -14.651 1.00 95.50 281 GLU A N 1
ATOM 2166 C CA . GLU A 1 281 ? -1.656 -11.547 -14.580 1.00 95.50 281 GLU A CA 1
ATOM 2167 C C . GLU A 1 281 ? -1.879 -12.052 -13.150 1.00 95.50 281 GLU A C 1
ATOM 2169 O O . GLU A 1 281 ? -2.578 -13.042 -12.964 1.00 95.50 281 GLU A O 1
ATOM 2174 N N . LEU A 1 282 ? -1.274 -11.387 -12.163 1.00 96.06 282 LEU A N 1
ATOM 2175 C CA . LEU A 1 282 ? -1.129 -11.902 -10.797 1.00 96.06 282 LEU A CA 1
ATOM 2176 C C . LEU A 1 282 ? -1.757 -11.010 -9.718 1.00 96.06 282 LEU A C 1
ATOM 2178 O O . LEU A 1 282 ? -1.844 -11.430 -8.568 1.00 96.06 282 LEU A O 1
ATOM 2182 N N . GLY A 1 283 ? -2.120 -9.769 -10.041 1.00 94.62 283 GLY A N 1
ATOM 2183 C CA . GLY A 1 283 ? -2.680 -8.826 -9.076 1.00 94.62 283 GLY A CA 1
ATOM 2184 C C . GLY A 1 283 ? -4.130 -9.136 -8.723 1.00 94.62 283 GLY A C 1
ATOM 2185 O O . GLY A 1 283 ? -4.867 -9.724 -9.515 1.00 94.62 283 GLY A O 1
ATOM 2186 N N . ASN A 1 284 ? -4.556 -8.689 -7.542 1.00 94.69 284 ASN A N 1
ATOM 2187 C CA . ASN A 1 284 ? -5.962 -8.726 -7.164 1.00 94.69 284 ASN A CA 1
ATOM 2188 C C . ASN A 1 284 ? -6.774 -7.768 -8.069 1.00 94.69 284 ASN A C 1
ATOM 2190 O O . ASN A 1 284 ? -6.499 -6.565 -8.057 1.00 94.69 284 ASN A O 1
ATOM 2194 N N . PRO A 1 285 ? -7.765 -8.257 -8.845 1.00 92.06 285 PRO A N 1
ATOM 2195 C CA . PRO A 1 285 ? -8.508 -7.432 -9.803 1.00 92.06 285 PRO A CA 1
ATOM 2196 C C . PRO A 1 285 ? -9.381 -6.354 -9.147 1.00 92.06 285 PRO A C 1
ATOM 2198 O O . PRO A 1 285 ? -9.726 -5.378 -9.810 1.00 92.06 285 PRO A O 1
ATOM 2201 N N . GLU A 1 286 ? -9.705 -6.498 -7.860 1.00 93.25 286 GLU A N 1
ATOM 2202 C CA . GLU A 1 286 ? -10.498 -5.522 -7.100 1.00 93.25 286 GLU A CA 1
ATOM 2203 C C . GLU A 1 286 ? -9.653 -4.345 -6.590 1.00 93.25 286 GLU A C 1
ATOM 2205 O O . GLU A 1 286 ? -10.190 -3.362 -6.079 1.00 93.25 286 GLU A O 1
ATOM 2210 N N . ARG A 1 287 ? -8.321 -4.419 -6.719 1.00 95.19 287 ARG A N 1
ATOM 2211 C CA . ARG A 1 287 ? -7.402 -3.407 -6.195 1.00 95.19 287 ARG A CA 1
ATOM 2212 C C . ARG A 1 287 ? -6.753 -2.614 -7.313 1.00 95.19 287 ARG A C 1
ATOM 2214 O O . ARG A 1 287 ? -6.210 -3.152 -8.276 1.00 95.19 287 ARG A O 1
ATOM 2221 N N . ALA A 1 288 ? -6.712 -1.299 -7.131 1.00 97.06 288 ALA A N 1
ATOM 2222 C CA . ALA A 1 288 ? -5.927 -0.440 -8.000 1.00 97.06 288 ALA A CA 1
ATOM 2223 C C . ALA A 1 288 ? -4.419 -0.694 -7.811 1.00 97.06 288 ALA A C 1
ATOM 2225 O O . ALA A 1 288 ? -3.940 -0.931 -6.701 1.00 97.06 288 ALA A O 1
ATOM 2226 N N . MET A 1 289 ? -3.636 -0.614 -8.879 1.00 96.31 289 MET A N 1
ATOM 2227 C CA . MET A 1 289 ? -2.189 -0.836 -8.826 1.00 96.31 289 MET A CA 1
ATOM 2228 C C . MET A 1 289 ? -1.432 0.455 -8.483 1.00 96.31 289 MET A C 1
ATOM 2230 O O . MET A 1 289 ? -1.831 1.548 -8.885 1.00 96.31 289 MET A O 1
ATOM 2234 N N . GLY A 1 290 ? -0.278 0.341 -7.831 1.00 96.75 290 GLY A N 1
ATOM 2235 C CA . GLY A 1 290 ? 0.605 1.453 -7.459 1.00 96.75 290 GLY A CA 1
ATOM 2236 C C . GLY A 1 290 ? 1.450 2.010 -8.612 1.00 96.75 290 GLY A C 1
ATOM 2237 O O . GLY A 1 290 ? 2.648 2.222 -8.456 1.00 96.75 290 GLY A O 1
ATOM 2238 N N . TYR A 1 291 ? 0.855 2.224 -9.788 1.00 94.62 291 TYR A N 1
ATOM 2239 C CA . TYR A 1 291 ? 1.546 2.718 -10.989 1.00 94.62 291 TYR A CA 1
ATOM 2240 C C . TYR A 1 291 ? 1.203 4.175 -11.351 1.00 94.62 291 TYR A C 1
ATOM 2242 O O . TYR A 1 291 ? 1.606 4.648 -12.413 1.00 94.62 291 TYR A O 1
ATOM 2250 N N . GLY A 1 292 ? 0.540 4.935 -10.473 1.00 90.75 292 GLY A N 1
ATOM 2251 C CA . GLY A 1 292 ? 0.244 6.365 -10.668 1.00 90.75 292 GLY A CA 1
ATOM 2252 C C . GLY A 1 292 ? 1.455 7.311 -10.591 1.00 90.75 292 GLY A C 1
ATOM 2253 O O . GLY A 1 292 ? 1.333 8.431 -10.105 1.00 90.75 292 GLY A O 1
ATOM 2254 N N . THR A 1 293 ? 2.626 6.873 -11.054 1.00 86.38 293 THR A N 1
ATOM 2255 C CA . THR A 1 293 ? 3.935 7.540 -10.931 1.00 86.38 293 THR A CA 1
ATOM 2256 C C . THR A 1 293 ? 4.392 8.255 -12.204 1.00 86.38 293 THR A C 1
ATOM 2258 O O . THR A 1 293 ? 5.412 8.933 -12.186 1.00 86.38 293 THR A O 1
ATOM 2261 N N . ALA A 1 294 ? 3.647 8.141 -13.312 1.00 83.19 294 ALA A N 1
ATOM 2262 C CA . ALA A 1 294 ? 4.072 8.638 -14.628 1.00 83.19 294 ALA A CA 1
ATOM 2263 C C . ALA A 1 294 ? 4.431 10.138 -14.644 1.00 83.19 294 ALA A C 1
ATOM 2265 O O . ALA A 1 294 ? 5.354 10.540 -15.338 1.00 83.19 294 ALA A O 1
ATOM 2266 N N . HIS A 1 295 ? 3.759 10.952 -13.828 1.00 81.19 295 HIS A N 1
ATOM 2267 C CA . HIS A 1 295 ? 3.994 12.394 -13.721 1.00 81.19 295 HIS A CA 1
ATOM 2268 C C . HIS A 1 295 ? 5.364 12.783 -13.128 1.00 81.19 295 HIS A C 1
ATOM 2270 O O . HIS A 1 295 ? 5.716 13.958 -13.157 1.00 81.19 295 HIS A O 1
ATOM 2276 N N . TRP A 1 296 ? 6.134 11.833 -12.582 1.00 81.81 296 TRP A N 1
ATOM 2277 C CA . TRP A 1 296 ? 7.514 12.065 -12.123 1.00 81.81 296 TRP A CA 1
ATOM 2278 C C . TRP A 1 296 ? 8.554 11.870 -13.228 1.00 81.81 296 TRP A C 1
ATOM 2280 O O . TRP A 1 296 ? 9.724 12.190 -13.029 1.00 81.81 296 TRP A O 1
ATOM 2290 N N . PHE A 1 297 ? 8.143 11.353 -14.386 1.00 79.69 297 PHE A N 1
ATOM 2291 C CA . PHE A 1 297 ? 9.018 11.120 -15.524 1.00 79.69 297 PHE A CA 1
ATOM 2292 C C . PHE A 1 297 ? 8.749 12.158 -16.613 1.00 79.69 297 PHE A C 1
ATOM 2294 O O . PHE A 1 297 ? 7.605 12.496 -16.902 1.00 79.69 297 PHE A O 1
ATOM 2301 N N . ASN A 1 298 ? 9.821 12.624 -17.253 1.00 74.25 298 ASN A N 1
ATOM 2302 C CA . ASN A 1 298 ? 9.740 13.439 -18.470 1.00 74.25 298 ASN A CA 1
ATOM 2303 C C . ASN A 1 298 ? 9.705 12.573 -19.744 1.00 74.25 298 ASN A C 1
ATOM 2305 O O . ASN A 1 298 ? 9.643 13.105 -20.852 1.00 74.25 298 ASN A O 1
ATOM 2309 N N . ASP A 1 299 ? 9.792 11.250 -19.590 1.00 64.81 299 ASP A N 1
ATOM 2310 C CA . ASP A 1 299 ? 9.925 10.311 -20.696 1.00 64.81 299 ASP A CA 1
ATOM 2311 C C . ASP A 1 299 ? 8.591 10.102 -21.416 1.00 64.81 299 ASP A C 1
ATOM 2313 O O . ASP A 1 299 ? 7.521 10.027 -20.809 1.00 64.81 299 ASP A O 1
ATOM 2317 N N . VAL A 1 300 ? 8.666 9.941 -22.737 1.00 61.44 300 VAL A N 1
ATOM 2318 C CA . VAL A 1 300 ? 7.519 9.528 -23.545 1.00 61.44 300 VAL A CA 1
ATOM 2319 C C . VAL A 1 300 ? 7.222 8.063 -23.227 1.00 61.44 300 VAL A C 1
ATOM 2321 O O . VAL A 1 300 ? 8.082 7.201 -23.428 1.00 61.44 300 VAL A O 1
ATOM 2324 N N . GLU A 1 301 ? 6.008 7.758 -22.753 1.00 68.56 301 GLU A N 1
ATOM 2325 C CA . GLU A 1 301 ? 5.547 6.369 -22.694 1.00 68.56 301 GLU A CA 1
ATOM 2326 C C . GLU A 1 301 ? 5.662 5.764 -24.101 1.00 68.56 301 GLU A C 1
ATOM 2328 O O . GLU A 1 301 ? 5.005 6.203 -25.044 1.00 68.56 301 GLU A O 1
ATOM 2333 N N . THR A 1 302 ? 6.530 4.766 -24.255 1.00 72.00 302 THR A N 1
ATOM 2334 C CA . THR A 1 302 ? 6.735 4.070 -25.524 1.00 72.00 302 THR A CA 1
ATOM 2335 C C . THR A 1 302 ? 6.546 2.575 -25.340 1.00 72.00 302 THR A C 1
ATOM 2337 O O . THR A 1 302 ? 7.048 1.971 -24.391 1.00 72.00 302 THR A O 1
ATOM 2340 N N . SER A 1 303 ? 5.812 1.970 -26.269 1.00 75.12 303 SER A N 1
ATOM 2341 C CA . SER A 1 303 ? 5.754 0.519 -26.451 1.00 75.12 303 SER A CA 1
ATOM 2342 C C . SER A 1 303 ? 6.738 0.027 -27.517 1.00 75.12 303 SER A C 1
ATOM 2344 O O . SER A 1 303 ? 6.860 -1.180 -27.714 1.00 75.12 303 SER A O 1
ATOM 2346 N N . ASP A 1 304 ? 7.425 0.939 -28.215 1.00 85.19 304 ASP A N 1
ATOM 2347 C CA . ASP A 1 304 ? 8.458 0.608 -29.194 1.00 85.19 304 ASP A CA 1
ATOM 2348 C C . ASP A 1 304 ? 9.838 0.614 -28.528 1.00 85.19 304 ASP A C 1
ATOM 2350 O O . ASP A 1 304 ? 10.597 1.587 -28.548 1.00 85.19 304 ASP A O 1
ATOM 2354 N N . PHE A 1 305 ? 10.159 -0.517 -27.902 1.00 86.69 305 PHE A N 1
ATOM 2355 C CA . PHE A 1 305 ? 11.451 -0.706 -27.249 1.00 86.69 305 PHE A CA 1
ATOM 2356 C C . PHE A 1 305 ? 12.611 -0.812 -28.242 1.00 86.69 305 PHE A C 1
ATOM 2358 O O . PHE A 1 305 ? 13.751 -0.553 -27.860 1.00 86.69 305 PHE A O 1
ATOM 2365 N N . ALA A 1 306 ? 12.345 -1.170 -29.502 1.00 86.75 306 ALA A N 1
ATOM 2366 C CA . ALA A 1 306 ? 13.380 -1.217 -30.526 1.00 86.75 306 ALA A CA 1
ATOM 2367 C C . ALA A 1 306 ? 13.807 0.202 -30.915 1.00 86.75 306 ALA A C 1
ATOM 2369 O O . ALA A 1 306 ? 15.003 0.476 -30.992 1.00 86.75 306 ALA A O 1
ATOM 2370 N N . GLN A 1 307 ? 12.845 1.111 -31.086 1.00 86.19 307 GLN A N 1
ATOM 2371 C CA . GLN A 1 307 ? 13.126 2.528 -31.290 1.00 86.19 307 GLN A CA 1
ATOM 2372 C C . GLN A 1 307 ? 13.827 3.137 -30.072 1.00 86.19 307 GLN A C 1
ATOM 2374 O O . GLN A 1 307 ? 14.832 3.820 -30.241 1.00 86.19 307 GLN A O 1
ATOM 2379 N N . LEU A 1 308 ? 13.355 2.849 -28.852 1.00 85.62 308 LEU A N 1
ATOM 2380 C CA . LEU A 1 308 ? 14.010 3.327 -27.631 1.00 85.62 308 LEU A CA 1
ATOM 2381 C C . LEU A 1 308 ? 15.485 2.896 -27.579 1.00 85.62 308 LEU A C 1
ATOM 2383 O O . LEU A 1 308 ? 16.354 3.721 -27.315 1.00 85.62 308 LEU A O 1
ATOM 2387 N N . TRP A 1 309 ? 15.782 1.635 -27.908 1.00 87.94 309 TRP A N 1
ATOM 2388 C CA . TRP A 1 309 ? 17.155 1.127 -27.975 1.00 87.94 309 TRP A CA 1
ATOM 2389 C C . TRP A 1 309 ? 18.022 1.857 -29.008 1.00 87.94 309 TRP A C 1
ATOM 2391 O O . TRP A 1 309 ? 19.210 2.051 -28.780 1.00 87.94 309 TRP A O 1
ATOM 2401 N N . GLN A 1 310 ? 17.442 2.286 -30.131 1.00 90.75 310 GLN A N 1
ATOM 2402 C CA . GLN A 1 310 ? 18.161 3.053 -31.155 1.00 90.75 310 GLN A CA 1
ATOM 2403 C C . GLN A 1 310 ? 18.482 4.493 -30.727 1.00 90.75 310 GLN A C 1
ATOM 2405 O O . GLN A 1 310 ? 19.289 5.145 -31.384 1.00 90.75 310 GLN A O 1
ATOM 2410 N N . THR A 1 311 ? 17.844 4.998 -29.667 1.00 84.25 311 THR A N 1
ATOM 2411 C CA . THR A 1 311 ? 18.040 6.365 -29.153 1.00 84.25 311 THR A CA 1
ATOM 2412 C C . THR A 1 311 ? 18.989 6.458 -27.951 1.00 84.25 311 THR A C 1
ATOM 2414 O O . THR A 1 311 ? 19.194 7.561 -27.447 1.00 84.25 311 THR A O 1
ATOM 2417 N N . LEU A 1 312 ? 19.552 5.327 -27.497 1.00 81.31 312 LEU A N 1
ATOM 2418 C CA . LEU A 1 312 ? 20.553 5.231 -26.421 1.00 81.31 312 LEU A CA 1
ATOM 2419 C C . LEU A 1 312 ? 21.983 5.319 -26.972 1.00 81.31 312 LEU A C 1
ATOM 2421 O O . L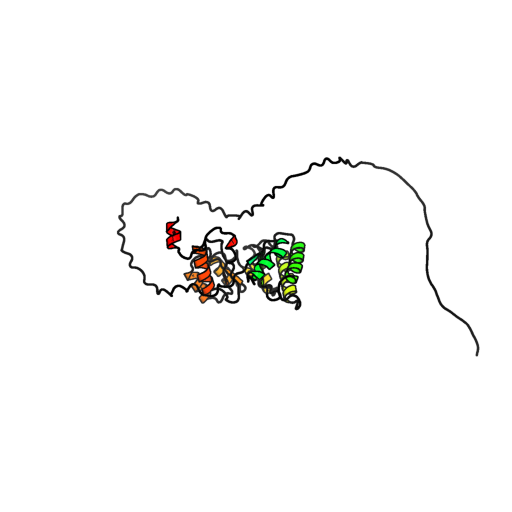EU A 1 312 ? 22.829 5.924 -26.276 1.00 81.31 312 LEU A O 1
#

Mean predicted aligned error: 15.06 Å

pLDDT: mean 75.23, std 29.79, range [24.62, 98.94]

Secondary structure (DSSP, 8-state):
------------------------------PPPP------------------------PPPP----------PPPPP---------PPPPPTTSPPPPEEEEE-SSTTHHHHHHHHHHTT--EEEEE-SSS-HHHHHHHHHHHHHHS-TT-EEEEE-TTB--HHHHHHHHHHHHHHHT-TT---EEEEEE--B-GGGHHHHHHHHHH-SSPEEESGGGSSHHHHHHHHHTT--SEEEE-HHHH--HHHHHHHHHHS--EEEEB--S--HHHHHHHHHHHHHHS-TTS-EEEETGGG--S---S-HHHHHHT-

Sequence (312 aa):
MRESAIGKTEPQSRRDVEHQALFATENSTFRPENSDIAAHNSNGAAQSSDIAAQNLTFRPQNSNGAVQSSTLRPQHPKLQPLSTPHSPLPTPHSPALPQSALLPAGEAALHIWKPLWEQGWRTFKWKIGVQGIAAELELLHSFTQSLPATANLRLDANGGLSLDDAAQWLEACDAITANPNLPVVMEYLEQPLAVSQFQAMQHLSDRYTTPIALDESVATLQQLQTCYEDGWRSIFVIKPAIVGSPTRLRQFCQDYAIDAVFSSALETAIGRHMGLRLAKELGNPERAMGYGTAHWFNDVETSDFAQLWQTL

Nearest PDB structures (foldseek):
  3h7v-assembly1_A  TM=9.043E-01  e=3.675E-18  Thermosynechococcus vestitus BP-1
  3ct2-assembly1_A  TM=8.113E-01  e=4.079E-11  Pseudomonas protegens Pf-5
  1tkk-assembly1_A  TM=8.177E-01  e=1.659E-10  Bacillus subtilis
  3dfy-assembly2_N  TM=8.330E-01  e=7.619E-10  Thermotoga maritima MSB8
  1mra-assembly1_A  TM=7.630E-01  e=5.046E-09  Pseudomonas putida

Foldseek 3Di:
DDDDDDDDDDDDDDDDDDDDDDDDDDDDDDDDDDDDDDDDDDDDDPDPDDPDDPDDDDDDDDDDDDDDDDDDDDDDDPDDDDDDPDDDDDDPPDDQQFAEAEAEDDPSSQVPVPVVVVVVHQEYEYEDLPDDLVRRLVSVVVNLLSDDLRHEYEYEDVQNADLVSLLVVLVSQQVLVPDPNRNYHDAAYENPHDLVCLVSLVVSCVVGPHFYEYEPQQQELVSVVVSVVVPDQTEYEYAQVRHDDLVVVVVVCVVDVHAYAYAHPPDDLVSLVVSSVSCVVRHDSVDHHRYNCCVVDPDDNDPPVVVVVVVD

Solvent-accessible surface area (backbone atoms only — not comparable to full-atom values): 19875 Å² total; per-residue (Å²): 134,88,84,90,82,90,81,86,83,87,87,87,89,89,83,89,86,89,88,89,85,91,85,87,88,86,88,88,88,85,86,86,88,86,84,84,88,84,89,84,82,89,80,93,76,88,75,82,80,80,83,75,78,86,73,83,81,84,78,86,83,86,79,94,74,92,78,83,93,75,97,72,85,83,81,81,76,84,79,72,86,78,87,68,87,77,72,79,78,83,65,100,75,64,79,79,76,60,41,22,39,75,32,59,56,68,75,62,32,74,63,56,53,57,65,42,42,77,72,67,46,50,30,38,37,34,40,47,66,81,66,60,65,72,61,51,52,54,48,49,53,57,40,47,70,70,51,56,72,69,32,32,38,30,39,35,22,84,24,55,36,52,75,69,54,42,50,52,52,41,53,51,44,38,54,43,60,71,32,88,89,37,49,38,40,64,64,29,42,31,23,43,45,42,66,92,43,51,71,58,53,50,56,48,49,76,73,40,83,46,42,42,24,37,34,82,56,26,48,32,52,68,39,40,49,48,46,45,75,76,63,62,78,59,38,37,37,39,30,60,84,60,28,58,60,66,70,60,50,50,50,48,55,69,78,38,91,68,52,32,39,33,32,62,77,82,57,57,53,71,49,43,54,54,35,53,53,47,30,73,74,65,32,40,88,92,53,51,23,47,60,54,57,63,88,80,52,92,69,78,88,55,90,54,64,69,61,53,62,75,73,112